Protein AF-A0A8S3IL11-F1 (afdb_monomer)

Secondary structure (DSSP, 8-state):
----------SS------------S-TTSGGG-TTTT--HHHHHHHHHHTT--HHHHHHHTT------GGGGS-SEE-TT--EES----GGGS------PPP-HHHHHHHHHS-HHHHS--SSS-S-SHHHHHHHHHHHHHHTS-HHHHTT-HHHHHHHHHHHHHHHHTTTTTHHHHHHHHTT---GGGHHHHHHHHHT--

Sequence (201 aa):
PIPRSFQLTLFDGVIPVLDHNLDLIDFKNLDTSPFRCRTIDQIYYLWKLAGGDLIAVLKNAGLIKISPSISKVSKFVTDRGDVYGLQRDVNTLFDDTSFQLSLQELENRFNEMPIEMLHPLLEGGGDSEFEKRQEELDKIIERQPLAVRENDFEYQFHRLILFERLLASYPYQKERLYTEARKDIPPIYRAFVWAALLEIS

pLDDT: mean 75.58, std 20.06, range [24.7, 95.25]

Solvent-accessible surface area (backbone atoms only — not comparable to full-atom values): 13086 Å² total; per-residue (Å²): 139,79,81,87,77,82,80,87,58,81,70,89,82,92,80,79,95,77,77,99,65,94,86,86,73,75,81,85,66,41,94,78,43,93,60,66,90,53,55,71,69,56,52,53,52,49,32,42,45,54,68,52,50,68,68,62,52,36,37,75,70,64,74,51,75,91,69,62,72,76,77,72,47,60,73,44,66,48,99,87,68,50,76,38,80,55,75,84,56,72,88,73,52,93,74,91,80,81,69,81,78,85,55,63,58,39,50,52,55,55,72,72,49,64,72,60,67,81,61,65,76,79,86,57,74,76,73,51,70,63,53,49,51,49,53,53,52,47,58,59,47,69,73,44,58,67,76,55,45,78,52,34,50,69,61,43,51,47,46,46,55,52,49,55,50,38,60,72,42,52,76,81,41,45,73,56,45,54,59,47,51,70,76,60,66,47,81,93,45,42,70,61,52,49,27,63,76,69,73,56,132

Organism: NCBI:txid392030

Radius of gyration: 22.4 Å; Cα contacts (8 Å, |Δi|>4): 112; chains: 1; bounding box: 53×48×57 Å

Structure (mmCIF, N/CA/C/O backbone):
data_AF-A0A8S3IL11-F1
#
_entry.id   AF-A0A8S3IL11-F1
#
loop_
_atom_site.group_PDB
_atom_site.id
_atom_site.type_symbol
_atom_site.label_atom_id
_atom_site.label_alt_id
_atom_site.label_comp_id
_atom_site.label_asym_id
_atom_site.label_entity_id
_atom_site.label_seq_id
_atom_site.pdbx_PDB_ins_code
_atom_site.Cartn_x
_atom_site.Cartn_y
_atom_site.Cartn_z
_atom_site.occupancy
_atom_site.B_iso_or_equiv
_atom_site.auth_seq_id
_atom_site.auth_comp_id
_atom_site.auth_asym_id
_atom_site.auth_atom_id
_atom_site.pdbx_PDB_model_num
ATOM 1 N N . PRO A 1 1 ? -26.093 -14.101 8.722 1.00 34.44 1 PRO A N 1
ATOM 2 C CA . PRO A 1 1 ? -24.722 -13.621 9.014 1.00 34.44 1 PRO A CA 1
ATOM 3 C C . PRO A 1 1 ? -24.087 -13.066 7.732 1.00 34.44 1 PRO A C 1
ATOM 5 O O . PRO A 1 1 ? -23.539 -13.815 6.934 1.00 34.44 1 PRO A O 1
ATOM 8 N N . ILE A 1 2 ? -24.277 -11.769 7.498 1.00 26.05 2 ILE A N 1
ATOM 9 C CA . ILE A 1 2 ? -23.718 -11.050 6.347 1.00 26.05 2 ILE A CA 1
ATOM 10 C C . ILE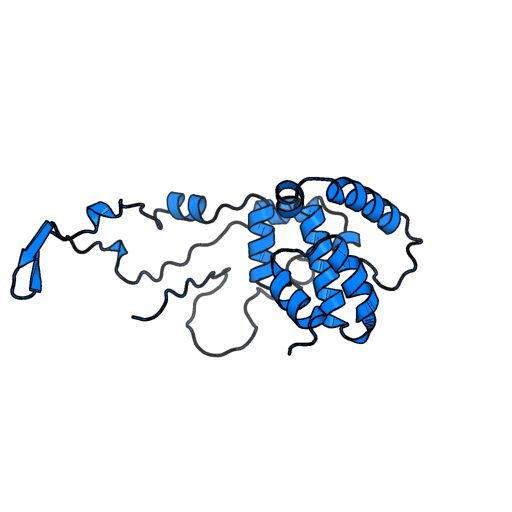 A 1 2 ? -22.338 -10.522 6.777 1.00 26.05 2 ILE A C 1
ATOM 12 O O . ILE A 1 2 ? -22.207 -10.099 7.932 1.00 26.05 2 ILE A O 1
ATOM 16 N N . PRO A 1 3 ? -21.294 -10.585 5.932 1.00 30.06 3 PRO A N 1
ATOM 17 C CA . PRO A 1 3 ? -19.987 -10.053 6.288 1.00 30.06 3 PRO A CA 1
ATOM 18 C C . PRO A 1 3 ? -20.070 -8.535 6.473 1.00 30.06 3 PRO A C 1
ATOM 20 O O . PRO A 1 3 ? -20.785 -7.848 5.750 1.00 30.06 3 PRO A O 1
ATOM 23 N N . ARG A 1 4 ? -19.317 -8.022 7.447 1.00 34.78 4 ARG A N 1
ATOM 24 C CA . ARG A 1 4 ? -19.111 -6.590 7.688 1.00 34.78 4 ARG A CA 1
ATOM 25 C C . ARG A 1 4 ? -18.591 -5.924 6.410 1.00 34.78 4 ARG A C 1
ATOM 27 O O . ARG A 1 4 ? -17.451 -6.174 6.030 1.00 34.78 4 ARG A O 1
ATOM 34 N N . SER A 1 5 ? -19.386 -5.068 5.786 1.00 26.52 5 SER A N 1
ATOM 35 C CA . SER A 1 5 ? -18.901 -4.106 4.798 1.00 26.52 5 SER A CA 1
ATOM 36 C C . SER A 1 5 ? -18.619 -2.793 5.522 1.00 26.52 5 SER A C 1
ATOM 38 O O . SER A 1 5 ? -19.545 -2.087 5.909 1.00 26.52 5 SER A O 1
ATOM 40 N N . PHE A 1 6 ? -17.345 -2.481 5.751 1.00 31.50 6 PHE A N 1
ATOM 41 C CA . PHE A 1 6 ? -16.942 -1.117 6.084 1.00 31.50 6 PHE A CA 1
ATOM 42 C C . PHE A 1 6 ? -16.949 -0.327 4.778 1.00 31.50 6 PHE A C 1
ATOM 44 O O . PHE A 1 6 ? -16.180 -0.650 3.876 1.00 31.50 6 PHE A O 1
ATOM 51 N N . GLN A 1 7 ? -17.820 0.671 4.654 1.00 33.78 7 GLN A N 1
ATOM 52 C CA . GLN A 1 7 ? -17.702 1.644 3.576 1.00 33.78 7 GLN A CA 1
ATOM 53 C C . GLN A 1 7 ? -16.768 2.753 4.061 1.00 33.78 7 GLN A C 1
ATOM 55 O O . GLN A 1 7 ? -17.110 3.528 4.949 1.00 33.78 7 GLN A O 1
ATOM 60 N N . LEU A 1 8 ? -15.547 2.784 3.520 1.00 32.72 8 LEU A N 1
ATOM 61 C CA . LEU A 1 8 ? -14.691 3.965 3.602 1.00 32.72 8 LEU A CA 1
ATOM 62 C C . LEU A 1 8 ? -15.317 5.021 2.692 1.00 32.72 8 LEU A C 1
ATOM 64 O O . LEU A 1 8 ? -15.143 4.988 1.479 1.00 32.72 8 LEU A O 1
ATOM 68 N N . THR A 1 9 ? -16.093 5.924 3.276 1.00 35.66 9 THR A N 1
ATOM 69 C CA . THR A 1 9 ? -16.647 7.072 2.562 1.00 35.66 9 THR A CA 1
ATOM 70 C C . THR A 1 9 ? -15.687 8.248 2.710 1.00 35.66 9 THR A C 1
ATOM 72 O O . THR A 1 9 ? -15.661 8.912 3.746 1.00 35.66 9 THR A O 1
ATOM 75 N N . LEU A 1 10 ? -14.884 8.497 1.675 1.00 37.56 10 LEU A N 1
ATOM 76 C CA . LEU A 1 10 ? -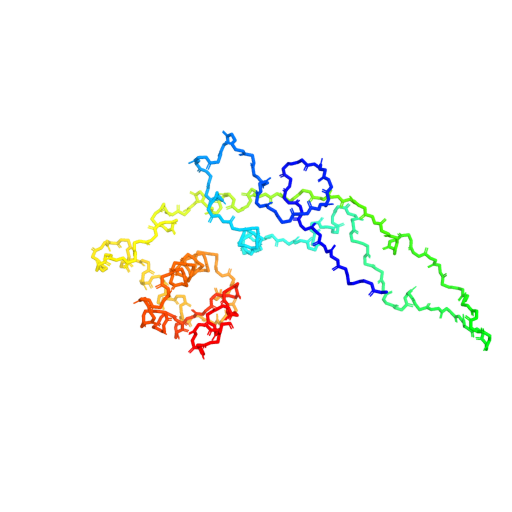14.276 9.808 1.449 1.00 37.56 10 LEU A CA 1
ATOM 77 C C . LEU A 1 10 ? -15.414 10.751 1.044 1.00 37.56 10 LEU A C 1
ATOM 79 O O . LEU A 1 10 ? -15.940 10.653 -0.058 1.00 37.56 10 LEU A O 1
ATOM 83 N N . PHE A 1 11 ? -15.865 11.574 1.986 1.00 38.34 11 PHE A N 1
ATOM 84 C CA . PHE A 1 11 ? -16.858 12.621 1.735 1.00 38.34 11 PHE A CA 1
ATOM 85 C C . PHE A 1 11 ? -16.232 13.798 0.985 1.00 38.34 11 PHE A C 1
ATOM 87 O O . PHE A 1 11 ? -15.028 14.015 1.113 1.00 38.34 11 PHE A O 1
ATOM 94 N N . ASP A 1 12 ? -16.984 14.557 0.179 1.00 27.89 12 ASP A N 1
ATOM 95 C CA . ASP A 1 12 ? -18.356 15.055 0.429 1.00 27.89 12 ASP A CA 1
ATOM 96 C C . ASP A 1 12 ? -19.573 14.317 -0.201 1.00 27.89 12 ASP A C 1
ATOM 98 O O . ASP A 1 12 ? -19.570 13.955 -1.372 1.00 27.89 12 ASP A O 1
ATOM 102 N N . GLY A 1 13 ? -20.677 14.241 0.568 1.00 26.62 13 GLY A N 1
ATOM 103 C CA . GLY A 1 13 ? -22.081 13.994 0.161 1.00 26.62 13 GLY A CA 1
ATOM 104 C C . GLY A 1 13 ? -22.714 12.609 0.453 1.00 26.62 13 GLY A C 1
ATOM 105 O O . GLY A 1 13 ? -22.398 11.635 -0.214 1.00 26.62 13 GLY A O 1
ATOM 106 N N . VAL A 1 14 ? -23.683 12.516 1.391 1.00 30.16 14 VAL A N 1
ATOM 107 C CA . VAL A 1 14 ? -24.496 11.299 1.680 1.00 30.16 14 VAL A CA 1
ATOM 108 C C . VAL A 1 14 ? -25.640 11.291 0.683 1.00 30.16 14 VAL A C 1
ATOM 110 O O . VAL A 1 14 ? -26.360 12.279 0.723 1.00 30.16 14 VAL A O 1
ATOM 113 N N . ILE A 1 15 ? -25.854 10.225 -0.111 1.00 24.70 15 ILE A N 1
ATOM 114 C CA . ILE A 1 15 ? -27.128 9.460 -0.255 1.00 24.70 15 ILE A CA 1
ATOM 115 C C . ILE A 1 15 ? -26.822 8.053 -0.869 1.00 24.70 15 ILE A C 1
ATOM 117 O O . ILE A 1 15 ? -25.669 7.790 -1.202 1.00 24.70 15 ILE A O 1
ATOM 121 N N . PRO A 1 16 ? -27.766 7.085 -0.891 1.00 26.59 16 PRO A N 1
ATOM 122 C CA . PRO A 1 16 ? -27.577 5.724 -0.415 1.00 26.59 16 PRO A CA 1
ATOM 123 C C . PRO A 1 16 ? -27.103 4.747 -1.503 1.00 26.59 16 PRO A C 1
ATOM 125 O O . PRO A 1 16 ? -27.203 4.978 -2.703 1.00 26.59 16 PRO A O 1
ATOM 128 N N . VAL A 1 17 ? -26.638 3.593 -1.037 1.00 35.84 17 VAL A N 1
ATOM 129 C CA . VAL A 1 17 ? -26.250 2.433 -1.839 1.00 35.84 17 VAL A CA 1
ATOM 130 C C . VAL A 1 17 ? -27.334 2.065 -2.856 1.00 35.84 17 VAL A C 1
ATOM 132 O O . VAL A 1 17 ? -28.439 1.701 -2.459 1.00 35.84 17 VAL A O 1
ATOM 135 N N . LEU A 1 18 ? -26.985 2.100 -4.142 1.00 28.67 18 LEU A N 1
ATOM 136 C CA . LEU A 1 18 ? -27.129 1.003 -5.104 1.00 28.67 18 LEU A CA 1
ATOM 137 C C . LEU A 1 18 ? -26.572 1.451 -6.461 1.00 28.67 18 LEU A C 1
ATOM 139 O O . LEU A 1 18 ? -26.709 2.601 -6.857 1.00 28.67 18 LEU A O 1
ATOM 143 N N . ASP A 1 19 ? -25.978 0.484 -7.144 1.00 28.22 19 ASP A N 1
ATOM 144 C CA . ASP A 1 19 ? -25.417 0.531 -8.489 1.00 28.22 19 ASP A CA 1
ATOM 145 C C . ASP A 1 19 ? -24.009 1.108 -8.659 1.00 28.22 19 ASP A C 1
ATOM 147 O O . ASP A 1 19 ? -23.716 2.291 -8.534 1.00 28.22 19 ASP A O 1
ATOM 151 N N . HIS A 1 20 ? -23.134 0.163 -9.006 1.00 38.75 20 HIS A N 1
ATOM 152 C CA . HIS A 1 20 ? -21.985 0.310 -9.879 1.00 38.75 20 HIS A CA 1
ATOM 153 C C . HIS A 1 20 ? -22.092 1.528 -10.799 1.00 38.75 20 HIS A C 1
ATOM 155 O O . HIS A 1 20 ? -22.687 1.425 -11.863 1.00 38.75 20 HIS A O 1
ATOM 161 N N . ASN A 1 21 ? -21.494 2.650 -10.412 1.00 29.78 21 ASN A N 1
ATOM 162 C CA . ASN A 1 21 ? -20.909 3.625 -11.319 1.00 29.78 21 ASN A CA 1
ATOM 163 C C . ASN A 1 21 ? -20.019 4.576 -10.518 1.00 29.78 21 ASN A C 1
ATOM 165 O O . ASN A 1 21 ? -20.373 5.050 -9.441 1.00 29.78 21 ASN A O 1
ATOM 169 N N . LEU A 1 22 ? -18.829 4.792 -11.070 1.00 40.88 22 LEU A N 1
ATOM 170 C CA . LEU A 1 22 ? -17.972 5.934 -10.796 1.00 40.88 22 LEU A CA 1
ATOM 171 C C . LEU A 1 22 ? -18.825 7.204 -10.814 1.00 40.88 22 LEU A C 1
ATOM 173 O O . LEU A 1 22 ? -19.504 7.399 -11.810 1.00 40.88 22 LEU A O 1
ATOM 177 N N . ASP A 1 23 ? -18.804 7.996 -9.740 1.00 35.22 23 ASP A N 1
ATOM 178 C CA . ASP A 1 23 ? -19.002 9.458 -9.734 1.00 35.22 23 ASP A CA 1
ATOM 179 C C . ASP A 1 23 ? -19.076 9.956 -8.278 1.00 35.22 23 ASP A C 1
ATOM 181 O O . ASP A 1 23 ? -20.137 10.299 -7.765 1.00 35.22 23 ASP A O 1
ATOM 185 N N . LEU A 1 24 ? -17.940 9.970 -7.572 1.00 36.31 24 LEU A N 1
ATOM 186 C CA . LEU A 1 24 ? -17.826 10.554 -6.225 1.00 36.31 24 LEU A CA 1
ATOM 187 C C . LEU A 1 24 ? -16.464 11.235 -6.042 1.00 36.31 24 LEU A C 1
ATOM 189 O O . LEU A 1 24 ? -15.596 10.731 -5.335 1.00 36.31 24 LEU A O 1
ATOM 193 N N . ILE A 1 25 ? -16.271 12.375 -6.715 1.00 39.59 25 ILE A N 1
ATOM 194 C CA . ILE A 1 25 ? -15.232 13.364 -6.395 1.00 39.59 25 ILE A CA 1
ATOM 195 C C . ILE A 1 25 ? -15.776 14.763 -6.753 1.00 39.59 25 ILE A C 1
ATOM 197 O O . ILE A 1 25 ? -16.417 14.918 -7.791 1.00 39.59 25 ILE A O 1
ATOM 201 N N . ASP A 1 26 ? -15.549 15.785 -5.920 1.00 38.81 26 ASP A N 1
ATOM 202 C CA . ASP A 1 26 ? -15.932 17.176 -6.216 1.00 38.81 26 ASP A CA 1
ATOM 203 C C . ASP A 1 26 ? -15.246 17.673 -7.505 1.00 38.81 26 ASP A C 1
ATOM 205 O O . ASP A 1 26 ? -14.056 17.994 -7.536 1.00 38.81 26 ASP A O 1
ATOM 209 N N . PHE A 1 27 ? -16.009 17.739 -8.597 1.00 39.75 27 PHE A N 1
ATOM 210 C CA . PHE A 1 27 ? -15.530 18.129 -9.925 1.00 39.75 27 PHE A CA 1
ATOM 211 C C . PHE A 1 27 ? -15.043 19.586 -10.026 1.00 39.75 27 PHE A C 1
ATOM 213 O O . PHE A 1 27 ? -14.585 19.980 -11.097 1.00 39.75 27 PHE A O 1
ATOM 220 N N . LYS A 1 28 ? -15.126 20.412 -8.972 1.00 38.03 28 LYS A N 1
ATOM 221 C CA . LYS A 1 28 ? -14.785 21.843 -9.075 1.00 38.03 28 LYS A CA 1
ATOM 222 C C . LYS A 1 28 ? -13.325 22.208 -8.798 1.00 38.03 28 LYS A C 1
ATOM 224 O O . LYS A 1 28 ? -12.922 23.287 -9.214 1.00 38.03 28 LYS A O 1
ATOM 229 N N . ASN A 1 29 ? -12.528 21.343 -8.163 1.00 38.97 29 ASN A N 1
ATOM 230 C CA . ASN A 1 29 ? -11.101 21.608 -7.878 1.00 38.97 29 ASN A CA 1
ATOM 231 C C . ASN A 1 29 ? -10.162 20.448 -8.251 1.00 38.97 29 ASN A C 1
ATOM 233 O O . ASN A 1 29 ? -9.003 20.401 -7.838 1.00 38.97 29 ASN A O 1
ATOM 237 N N . LEU A 1 30 ? -10.650 19.500 -9.049 1.00 42.41 30 LEU A N 1
ATOM 238 C CA . LEU A 1 30 ? -9.907 18.293 -9.398 1.00 42.41 30 LEU A CA 1
ATOM 239 C C . LEU A 1 30 ? -8.842 18.502 -10.475 1.00 42.41 30 LEU A C 1
ATOM 241 O O . LEU A 1 30 ? -7.929 17.692 -10.596 1.00 42.41 30 LEU A O 1
ATOM 245 N N . ASP A 1 31 ? -8.929 19.582 -11.249 1.00 46.16 31 ASP A N 1
ATOM 246 C CA . ASP A 1 31 ? -8.024 19.816 -12.377 1.00 46.16 31 ASP A CA 1
ATOM 247 C C . ASP A 1 31 ? -6.545 19.936 -11.967 1.00 46.16 31 ASP A C 1
ATOM 249 O O . ASP A 1 31 ? -5.672 19.709 -12.803 1.00 46.16 31 ASP A O 1
ATOM 253 N N . THR A 1 32 ? -6.267 20.171 -10.679 1.00 48.56 32 THR A N 1
ATOM 254 C CA . THR A 1 32 ? -4.910 20.356 -10.141 1.00 48.56 32 THR A CA 1
ATOM 255 C C . THR A 1 32 ? -4.560 19.425 -8.972 1.00 48.56 32 THR A C 1
ATOM 257 O O . THR A 1 32 ? -3.436 19.489 -8.477 1.00 48.56 32 THR A O 1
ATOM 260 N N . SER A 1 33 ? -5.479 18.575 -8.490 1.00 60.31 33 SER A N 1
ATOM 261 C CA . SER A 1 33 ? -5.209 17.743 -7.308 1.00 60.31 33 SER A CA 1
ATOM 262 C C . SER A 1 33 ? -4.464 16.449 -7.685 1.00 60.31 33 SER A C 1
ATOM 264 O O . SER A 1 33 ? -4.873 15.746 -8.616 1.00 60.31 33 SER A O 1
ATOM 266 N N . PRO A 1 34 ? -3.397 16.063 -6.955 1.00 61.00 34 PRO A N 1
ATOM 267 C CA . PRO A 1 34 ? -2.616 14.851 -7.248 1.00 61.00 34 PRO A CA 1
ATOM 268 C C . PRO A 1 34 ? -3.422 13.550 -7.054 1.00 61.00 34 PRO A C 1
ATOM 270 O O . PRO A 1 34 ? -2.967 12.462 -7.409 1.00 61.00 34 PRO A O 1
ATOM 273 N N . PHE A 1 35 ? -4.638 13.663 -6.513 1.00 67.56 35 PHE A N 1
ATOM 274 C CA . PHE A 1 35 ? -5.552 12.568 -6.202 1.00 67.56 35 PHE A CA 1
ATOM 275 C C . PHE A 1 35 ? -6.499 12.203 -7.349 1.00 67.56 35 PHE A C 1
ATOM 277 O O . PHE A 1 35 ? -7.077 11.121 -7.324 1.00 67.56 35 PHE A O 1
ATOM 284 N N . ARG A 1 36 ? -6.670 13.070 -8.359 1.00 64.62 36 ARG A N 1
ATOM 285 C CA . ARG A 1 36 ? -7.695 12.891 -9.404 1.00 64.62 36 ARG A CA 1
ATOM 286 C C . ARG A 1 36 ? -7.594 11.575 -10.164 1.00 64.62 36 ARG A C 1
ATOM 288 O O . ARG A 1 36 ? -8.606 10.988 -10.528 1.00 64.62 36 ARG A O 1
ATOM 295 N N . CYS A 1 37 ? -6.374 11.132 -10.428 1.00 66.75 37 CYS A N 1
ATOM 296 C CA . CYS A 1 37 ? -6.110 9.938 -11.220 1.00 66.75 37 CYS A CA 1
ATOM 297 C C . CYS A 1 37 ? -5.904 8.699 -10.337 1.00 66.75 37 CYS A C 1
ATOM 299 O O . CYS A 1 37 ? -5.184 7.792 -10.743 1.00 66.75 37 CYS A O 1
ATOM 301 N N . ARG A 1 38 ? -6.447 8.684 -9.110 1.00 76.50 38 ARG A N 1
ATOM 302 C CA . ARG A 1 38 ? -6.238 7.604 -8.140 1.00 76.50 38 ARG A CA 1
ATOM 303 C C . ARG A 1 38 ? -7.547 6.998 -7.655 1.00 76.50 38 ARG A C 1
ATOM 305 O O . ARG A 1 38 ? -8.522 7.696 -7.400 1.00 76.50 38 ARG A O 1
ATOM 312 N N . THR A 1 39 ? -7.538 5.682 -7.480 1.00 83.62 39 THR A N 1
ATOM 313 C CA . THR A 1 39 ? -8.631 4.947 -6.838 1.00 83.62 39 THR A CA 1
ATOM 314 C C . THR A 1 39 ? -8.614 5.158 -5.326 1.00 83.62 39 THR A C 1
ATOM 316 O O . THR A 1 39 ? -7.579 5.465 -4.728 1.00 83.62 39 THR A O 1
ATOM 319 N N . ILE A 1 40 ? -9.761 4.941 -4.682 1.00 83.44 40 ILE A N 1
ATOM 320 C CA . ILE A 1 40 ? -9.889 5.067 -3.227 1.00 83.44 40 ILE A CA 1
ATOM 321 C C . ILE A 1 40 ? -8.927 4.146 -2.464 1.00 83.44 40 ILE A C 1
ATOM 323 O O . ILE A 1 40 ? -8.356 4.553 -1.454 1.00 83.44 40 ILE A O 1
ATOM 327 N N . ASP A 1 41 ? -8.677 2.944 -2.985 1.00 85.81 41 ASP A N 1
ATOM 328 C CA . ASP A 1 41 ? -7.754 1.982 -2.383 1.00 85.81 41 ASP A CA 1
ATOM 329 C C . ASP A 1 41 ? -6.309 2.487 -2.423 1.00 85.81 41 ASP A C 1
ATOM 331 O O . ASP A 1 41 ? -5.576 2.361 -1.440 1.00 85.81 41 ASP A O 1
ATOM 335 N N . GLN A 1 42 ? -5.904 3.112 -3.534 1.00 88.31 42 GLN A N 1
ATOM 336 C CA . GLN A 1 42 ? -4.587 3.735 -3.663 1.00 88.31 42 GLN A CA 1
ATOM 337 C C . GLN A 1 42 ? -4.450 4.931 -2.720 1.00 88.31 42 GLN A C 1
ATOM 339 O O . GLN A 1 42 ? -3.432 5.052 -2.042 1.00 88.31 42 GLN A O 1
ATOM 344 N N . ILE A 1 43 ? -5.469 5.793 -2.640 1.00 88.06 43 ILE A N 1
ATOM 345 C CA . ILE A 1 43 ? -5.464 6.954 -1.738 1.00 88.06 43 ILE A CA 1
ATOM 346 C C . ILE A 1 43 ? -5.352 6.486 -0.287 1.00 88.06 43 ILE A C 1
ATOM 348 O O . ILE A 1 43 ? -4.513 6.986 0.456 1.00 88.06 43 ILE A O 1
ATOM 352 N N . TYR A 1 44 ? -6.135 5.483 0.112 1.00 88.62 44 TYR A N 1
ATOM 353 C CA . TYR A 1 44 ? -6.085 4.931 1.462 1.00 88.62 44 TYR A CA 1
ATOM 354 C C . TYR A 1 44 ? -4.744 4.251 1.772 1.00 88.62 44 TYR A C 1
ATOM 356 O O . TYR A 1 44 ? -4.214 4.396 2.875 1.00 88.62 44 TYR A O 1
ATOM 364 N N . TYR A 1 45 ? -4.167 3.531 0.807 1.00 90.75 45 TYR A N 1
ATOM 365 C CA . TYR A 1 45 ? -2.839 2.937 0.942 1.00 90.75 45 TYR A CA 1
ATOM 366 C C . TYR A 1 45 ? -1.761 4.007 1.166 1.00 90.75 45 TYR A C 1
ATOM 368 O O . TYR A 1 45 ? -0.997 3.914 2.127 1.00 90.75 45 TYR A O 1
ATOM 376 N N . LEU A 1 46 ? -1.750 5.057 0.343 1.00 90.19 46 LEU A N 1
ATOM 377 C CA . LEU A 1 46 ? -0.811 6.171 0.470 1.00 90.19 46 LEU A CA 1
ATOM 378 C C . LEU A 1 46 ? -1.036 6.977 1.754 1.00 90.19 46 LEU A C 1
ATOM 380 O O . LEU A 1 46 ? -0.074 7.388 2.396 1.00 90.19 46 LEU A O 1
ATOM 384 N N . TRP A 1 47 ? -2.287 7.151 2.179 1.00 90.75 47 TRP A N 1
ATOM 385 C CA . TRP A 1 47 ? -2.622 7.810 3.439 1.00 90.75 47 TRP A CA 1
ATOM 386 C C . TRP A 1 47 ? -2.025 7.077 4.647 1.00 90.75 47 TRP A C 1
ATOM 388 O O . TRP A 1 47 ? -1.456 7.717 5.529 1.00 90.75 47 TRP A O 1
ATOM 398 N N . LYS A 1 48 ? -2.069 5.736 4.670 1.00 91.44 48 LYS A N 1
ATOM 399 C CA . LYS A 1 48 ? -1.383 4.963 5.721 1.00 91.44 48 LYS A CA 1
ATOM 400 C C . LYS A 1 48 ? 0.125 5.188 5.711 1.00 91.44 48 LYS A C 1
ATOM 402 O O . LYS A 1 48 ? 0.717 5.344 6.774 1.00 91.44 48 LYS A O 1
ATOM 407 N N . LEU A 1 49 ? 0.737 5.214 4.525 1.00 92.50 49 LEU A N 1
ATOM 408 C CA . LEU A 1 49 ? 2.176 5.454 4.374 1.00 92.50 49 LEU A CA 1
ATOM 409 C C . LEU A 1 49 ? 2.581 6.864 4.815 1.00 92.50 49 LEU A C 1
ATOM 411 O O . LEU A 1 49 ? 3.643 7.041 5.403 1.00 92.50 49 LEU A O 1
ATOM 415 N N . ALA A 1 50 ? 1.711 7.855 4.614 1.00 90.31 50 ALA A N 1
ATOM 416 C CA . ALA A 1 50 ? 1.907 9.217 5.106 1.00 90.31 50 ALA A CA 1
ATOM 417 C C . ALA A 1 50 ? 1.795 9.340 6.644 1.00 90.31 50 ALA A C 1
ATOM 419 O O . ALA A 1 50 ? 1.993 10.428 7.183 1.00 90.31 50 ALA A O 1
ATOM 420 N N . GLY A 1 51 ? 1.513 8.241 7.357 1.00 88.31 51 GLY A N 1
ATOM 421 C CA . GLY A 1 51 ? 1.378 8.196 8.816 1.00 88.31 51 GLY A CA 1
ATOM 422 C C . GLY A 1 51 ? -0.066 8.098 9.312 1.00 88.31 51 GLY A C 1
ATOM 423 O O . GLY A 1 51 ? -0.309 8.192 10.515 1.00 88.31 51 GLY A O 1
ATOM 424 N N . GLY A 1 52 ? -1.032 7.902 8.413 1.00 86.75 52 GLY A N 1
ATOM 425 C CA . GLY A 1 52 ? -2.435 7.739 8.765 1.00 86.75 52 GLY A CA 1
ATOM 426 C C . GLY A 1 52 ? -2.711 6.445 9.536 1.00 86.75 52 GLY A C 1
ATOM 427 O O . GLY A 1 52 ? -2.531 5.341 9.020 1.00 86.75 52 GLY A O 1
ATOM 428 N N . ASP A 1 53 ? -3.227 6.567 10.761 1.00 88.38 53 ASP A N 1
ATOM 429 C CA . ASP A 1 53 ? -3.699 5.434 11.563 1.00 88.38 53 ASP A CA 1
ATOM 430 C C . ASP A 1 53 ? -5.223 5.481 11.726 1.00 88.38 53 ASP A C 1
ATOM 432 O O . ASP A 1 53 ? -5.771 6.182 12.581 1.00 88.38 53 ASP A O 1
ATOM 436 N N . LEU A 1 54 ? -5.924 4.682 10.915 1.00 86.56 54 LEU A N 1
ATOM 437 C CA . LEU A 1 54 ? -7.385 4.588 10.953 1.00 86.56 54 LEU A CA 1
ATOM 438 C C . LEU A 1 54 ? -7.889 4.148 12.334 1.00 86.56 54 LEU A C 1
ATOM 440 O O . LEU A 1 54 ? -8.912 4.633 12.809 1.00 86.56 54 LEU A O 1
ATOM 444 N N . ILE A 1 55 ? -7.180 3.230 12.991 1.00 86.06 55 ILE A N 1
ATOM 445 C CA . ILE A 1 55 ? -7.605 2.689 14.280 1.00 86.06 55 ILE A CA 1
ATOM 446 C C . ILE A 1 55 ? -7.470 3.767 15.356 1.00 86.06 55 ILE A C 1
ATOM 448 O O . ILE A 1 55 ? -8.377 3.913 16.176 1.00 86.06 55 ILE A O 1
ATOM 452 N N . ALA A 1 56 ? -6.369 4.521 15.365 1.00 86.12 56 ALA A N 1
ATOM 453 C CA . ALA A 1 56 ? -6.191 5.633 16.296 1.00 86.12 56 ALA A CA 1
ATOM 454 C C . ALA A 1 56 ? -7.242 6.726 16.073 1.00 86.12 56 ALA A C 1
ATOM 456 O O . ALA A 1 56 ? -7.882 7.165 17.028 1.00 86.12 56 ALA A O 1
ATOM 457 N N . VAL A 1 57 ? -7.482 7.103 14.817 1.00 85.50 57 VAL A N 1
ATOM 458 C CA . VAL A 1 57 ? -8.474 8.121 14.451 1.00 85.50 57 VAL A CA 1
ATOM 459 C C . VAL A 1 57 ? -9.881 7.714 14.901 1.00 85.50 57 VAL A C 1
ATOM 461 O O . VAL A 1 57 ? -10.557 8.480 15.587 1.00 85.50 57 VAL A O 1
ATOM 464 N N . LEU A 1 58 ? -10.303 6.480 14.621 1.00 83.56 58 LEU A N 1
ATOM 465 C CA . LEU A 1 58 ? -11.627 5.990 15.017 1.00 83.56 58 LEU A CA 1
ATOM 466 C C . LEU A 1 58 ? -11.773 5.792 16.535 1.00 83.56 58 LEU A C 1
ATOM 468 O O . LEU A 1 58 ? -12.873 5.932 17.072 1.00 83.56 58 LEU A O 1
ATOM 472 N N . LYS A 1 59 ? -10.688 5.481 17.253 1.00 85.12 59 LYS A N 1
ATOM 473 C CA . LYS A 1 59 ? -10.689 5.466 18.726 1.00 85.12 59 LYS A CA 1
ATOM 474 C C . LYS A 1 59 ? -10.860 6.867 19.298 1.00 85.12 59 LYS A C 1
ATOM 476 O O . LYS A 1 59 ? -11.666 7.045 20.206 1.00 85.12 59 LYS A O 1
ATOM 481 N N . ASN A 1 60 ? -10.134 7.846 18.759 1.00 85.25 60 ASN A N 1
ATOM 482 C CA . ASN A 1 60 ? -10.213 9.243 19.190 1.00 85.25 60 ASN A CA 1
ATOM 483 C C . ASN A 1 60 ? -11.600 9.836 18.919 1.00 85.25 60 ASN A C 1
ATOM 485 O O . ASN A 1 60 ? -12.115 10.592 19.735 1.00 85.25 60 ASN A O 1
ATOM 489 N N . ALA A 1 61 ? -12.235 9.424 17.822 1.00 81.31 61 ALA A N 1
ATOM 490 C CA . ALA A 1 61 ? -13.618 9.762 17.504 1.00 81.31 61 ALA A CA 1
ATOM 491 C C . ALA A 1 61 ? -14.657 9.049 18.397 1.00 81.31 61 ALA A C 1
ATOM 493 O O . ALA A 1 61 ? -15.850 9.311 18.285 1.00 81.31 61 ALA A O 1
ATOM 494 N N . GLY A 1 62 ? -14.235 8.123 19.267 1.00 79.62 62 GLY A N 1
ATOM 495 C CA . GLY A 1 62 ? -15.127 7.343 20.129 1.00 79.62 62 GLY A CA 1
ATOM 496 C C . GLY A 1 62 ? -15.935 6.260 19.402 1.00 79.62 62 GLY A C 1
ATOM 497 O O . GLY A 1 62 ? -16.791 5.631 20.029 1.00 79.62 62 GLY A O 1
ATOM 498 N N . LEU A 1 63 ? -15.648 6.020 18.117 1.00 77.50 63 LEU A N 1
ATOM 499 C CA . LEU A 1 63 ? -16.349 5.063 17.254 1.00 77.50 63 LEU A CA 1
ATOM 500 C C . LEU A 1 63 ? -15.883 3.623 17.498 1.00 77.50 63 LEU A C 1
ATOM 502 O O . LEU A 1 63 ? -16.673 2.685 17.440 1.00 77.50 63 LEU A O 1
ATOM 506 N N . ILE A 1 64 ? -14.603 3.431 17.837 1.00 79.06 64 ILE A N 1
ATOM 507 C CA . ILE A 1 64 ? -14.089 2.130 18.283 1.00 79.06 64 ILE A CA 1
ATOM 508 C C . ILE A 1 64 ? -13.965 2.122 19.803 1.00 79.06 64 ILE A C 1
ATOM 510 O O . ILE A 1 64 ? -13.041 2.700 20.376 1.00 79.06 64 ILE A O 1
ATOM 514 N N . LYS A 1 65 ? -14.841 1.359 20.459 1.00 75.19 65 LYS A N 1
ATOM 515 C CA . LYS A 1 65 ? -14.693 0.990 21.871 1.00 75.19 65 LYS A CA 1
ATOM 516 C C . LYS A 1 65 ? -14.081 -0.401 21.963 1.00 75.19 65 LYS A C 1
ATOM 518 O O . LYS A 1 65 ? -14.713 -1.400 21.619 1.00 75.19 65 LYS A O 1
ATOM 523 N N . ILE A 1 66 ? -12.834 -0.482 22.425 1.00 73.12 66 ILE A N 1
ATOM 524 C CA . ILE A 1 66 ? -12.198 -1.778 22.674 1.00 73.12 66 ILE A CA 1
ATOM 525 C C . ILE A 1 66 ? -12.797 -2.362 23.954 1.00 73.12 66 ILE A C 1
ATOM 527 O O . ILE A 1 66 ? -12.462 -1.937 25.056 1.00 73.12 66 ILE A O 1
ATOM 531 N N . SER A 1 67 ? -13.664 -3.360 23.806 1.00 73.88 67 SER A N 1
ATOM 532 C CA . SER A 1 67 ? -14.101 -4.220 24.903 1.00 73.88 67 SER A CA 1
ATOM 533 C C . SER A 1 67 ? -13.377 -5.575 24.828 1.00 73.88 67 SER A C 1
ATOM 535 O O . SER A 1 67 ? -13.309 -6.165 23.743 1.00 73.88 67 SER A O 1
ATOM 537 N N . PRO A 1 68 ? -12.819 -6.090 25.943 1.00 76.69 68 PRO A N 1
ATOM 538 C CA . PRO A 1 68 ? -12.166 -7.397 25.969 1.00 76.69 68 PRO A CA 1
ATOM 539 C C . PRO A 1 68 ? -13.103 -8.510 25.490 1.00 76.69 68 PRO A C 1
ATOM 541 O O . PRO A 1 68 ? -14.288 -8.511 25.824 1.00 76.69 68 PRO A O 1
ATOM 544 N N . SER A 1 69 ? -12.577 -9.502 24.765 1.00 73.62 69 SER A N 1
ATOM 545 C CA . SER A 1 69 ? -13.387 -10.624 24.260 1.00 73.62 69 SER A CA 1
ATOM 546 C C . SER A 1 69 ? -14.076 -11.400 25.383 1.00 73.62 69 SER A C 1
ATOM 548 O O . SER A 1 69 ? -15.217 -11.818 25.221 1.00 73.62 69 SER A O 1
ATOM 550 N N . ILE A 1 70 ? -13.424 -11.530 26.546 1.00 81.12 70 ILE A N 1
ATOM 551 C CA . ILE A 1 70 ? -13.998 -12.189 27.727 1.00 81.12 70 ILE A CA 1
ATOM 552 C C . ILE A 1 70 ? -15.251 -11.474 28.251 1.00 81.12 70 ILE A C 1
ATOM 554 O O . ILE A 1 70 ? -16.163 -12.117 28.759 1.00 81.12 70 ILE A O 1
ATOM 558 N N . SER A 1 71 ? -15.349 -10.158 28.050 1.00 71.50 71 SER A N 1
ATOM 559 C CA . SER A 1 71 ? -16.517 -9.359 28.430 1.00 71.50 71 SER A CA 1
ATOM 560 C C . SER A 1 71 ? -17.719 -9.581 27.504 1.00 71.50 71 SER A C 1
ATOM 562 O O . SER A 1 71 ? -18.826 -9.173 27.843 1.00 71.50 71 SER A O 1
ATOM 564 N N . LYS A 1 72 ? -17.511 -10.223 26.345 1.00 73.88 72 LYS A N 1
ATOM 565 C CA . LYS A 1 72 ? -18.552 -10.578 25.364 1.00 73.88 72 LYS A CA 1
ATOM 566 C C . LYS A 1 72 ? -19.048 -12.017 25.518 1.00 73.88 72 LYS A C 1
ATOM 568 O O . LYS A 1 72 ? -19.898 -12.453 24.747 1.00 73.88 72 LYS A O 1
ATOM 573 N N . VAL A 1 73 ? -18.512 -12.763 26.484 1.00 78.75 73 VAL A N 1
ATOM 574 C CA . VAL A 1 73 ? -18.948 -14.130 26.780 1.00 78.75 73 VAL A CA 1
ATOM 575 C C . VAL A 1 73 ? -20.150 -14.080 27.723 1.00 78.75 73 VAL A C 1
ATOM 577 O O . VAL A 1 73 ? -20.200 -13.280 28.658 1.00 78.75 73 VAL A O 1
ATOM 580 N N . SER A 1 74 ? -21.138 -14.941 27.482 1.00 75.56 74 SER A N 1
ATOM 581 C CA . SER A 1 74 ? -22.275 -15.121 28.384 1.00 75.56 74 SER A CA 1
ATOM 582 C C . SER A 1 74 ? -21.825 -15.644 29.743 1.00 75.56 74 SER A C 1
ATOM 584 O O . SER A 1 74 ? -21.040 -16.588 29.809 1.00 75.56 74 SER A O 1
ATOM 586 N N . LYS A 1 75 ? -22.368 -15.093 30.831 1.00 80.25 75 LYS A N 1
ATOM 587 C CA . LYS A 1 75 ? -22.005 -15.534 32.187 1.00 80.25 75 LYS A CA 1
ATOM 588 C C . LYS A 1 75 ? -22.588 -16.904 32.528 1.00 80.25 75 LYS A C 1
ATOM 590 O O . LYS A 1 75 ? -21.952 -17.657 33.254 1.00 80.25 75 LYS A O 1
ATOM 595 N N . PHE A 1 76 ? -23.771 -17.225 32.007 1.00 85.31 76 PHE A N 1
ATOM 596 C CA . PHE A 1 76 ? -24.332 -18.571 32.057 1.00 85.31 76 PHE A CA 1
ATOM 597 C C . PHE A 1 76 ? -25.329 -18.795 30.918 1.00 85.31 76 PHE A C 1
ATOM 599 O O . PHE A 1 76 ? -25.970 -17.852 30.444 1.00 85.31 76 PHE A O 1
ATOM 606 N N . VAL A 1 77 ? -25.432 -20.051 30.486 1.00 87.75 77 VAL A N 1
ATOM 607 C CA . VAL A 1 77 ? -26.358 -20.525 29.451 1.00 87.75 77 VAL A CA 1
ATOM 608 C C . VAL A 1 77 ? -27.113 -21.718 30.024 1.00 87.75 77 VAL A C 1
ATOM 610 O O . VAL A 1 77 ? -26.488 -22.590 30.631 1.00 87.75 77 VAL A O 1
ATOM 613 N N . THR A 1 78 ? -28.437 -21.742 29.894 1.00 88.81 78 THR A N 1
ATOM 614 C CA . THR A 1 78 ? -29.253 -22.874 30.357 1.00 88.81 78 THR A CA 1
ATOM 615 C C . THR A 1 78 ? -29.188 -24.038 29.367 1.00 88.81 78 THR A C 1
ATOM 617 O O . THR A 1 78 ? -28.852 -23.872 28.196 1.00 88.81 78 THR A O 1
ATOM 620 N N . ASP A 1 79 ? -29.553 -25.231 29.829 1.00 86.88 79 ASP A N 1
ATOM 621 C CA . ASP A 1 79 ? -29.749 -26.431 29.003 1.00 86.88 79 ASP A CA 1
ATOM 622 C C . ASP A 1 79 ? -30.777 -26.231 27.872 1.00 86.88 79 ASP A C 1
ATOM 624 O O . ASP A 1 79 ? -30.705 -26.885 26.834 1.00 86.88 79 ASP A O 1
ATOM 628 N N . ARG A 1 80 ? -31.703 -25.284 28.052 1.00 86.12 80 ARG A N 1
ATOM 629 C CA . ARG A 1 80 ? -32.699 -24.851 27.061 1.00 86.12 80 ARG A CA 1
ATOM 630 C C . ARG A 1 80 ? -32.172 -23.826 26.053 1.00 86.12 80 ARG A C 1
ATOM 632 O O . ARG A 1 80 ? -32.887 -23.486 25.115 1.00 86.12 80 ARG A O 1
ATOM 639 N N . GLY A 1 81 ? -30.932 -23.361 26.218 1.00 82.19 81 GLY A N 1
ATOM 640 C CA . GLY A 1 81 ? -30.287 -22.386 25.337 1.00 82.19 81 GLY A CA 1
ATOM 641 C C . GLY A 1 81 ? -30.539 -20.922 25.708 1.00 82.19 81 GLY A C 1
ATOM 642 O O . GLY A 1 81 ? -30.192 -20.033 24.930 1.00 82.19 81 GLY A O 1
ATOM 643 N N . ASP A 1 82 ? -31.109 -20.645 26.883 1.00 85.06 82 ASP A N 1
ATOM 644 C CA . ASP A 1 82 ? -31.318 -19.274 27.348 1.00 85.06 82 ASP A CA 1
ATOM 645 C C . ASP A 1 82 ? -29.988 -18.674 27.812 1.00 85.06 82 ASP A C 1
ATOM 647 O O . ASP A 1 82 ? -29.259 -19.272 28.606 1.00 85.06 82 ASP A O 1
ATOM 651 N N . VAL A 1 83 ? -29.670 -17.471 27.334 1.00 83.44 83 VAL A N 1
ATOM 652 C CA . VAL A 1 83 ? -28.400 -16.792 27.614 1.00 83.44 83 VAL A CA 1
ATOM 653 C C . VAL A 1 83 ? -28.622 -15.658 28.605 1.00 83.44 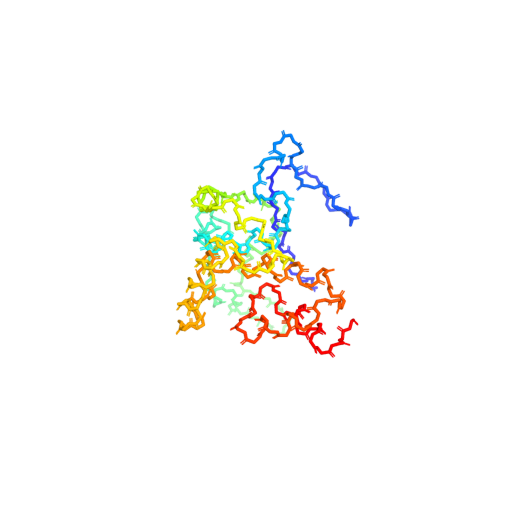83 VAL A C 1
ATOM 655 O O . VAL A 1 83 ? -29.387 -14.732 28.339 1.00 83.44 83 VAL A O 1
ATOM 658 N N . TYR A 1 84 ? -27.892 -15.681 29.719 1.00 78.00 84 TYR A N 1
ATOM 659 C CA . TYR A 1 84 ? -28.011 -14.680 30.773 1.00 78.00 84 TYR A CA 1
ATOM 660 C C . TYR A 1 84 ? -26.664 -14.052 31.142 1.00 78.00 84 TYR A C 1
ATOM 662 O O . TYR A 1 84 ? -25.580 -14.619 30.974 1.00 78.00 84 TYR A O 1
ATOM 670 N N . GLY A 1 85 ? -26.733 -12.823 31.659 1.00 73.81 85 GLY A N 1
ATOM 671 C CA . GLY A 1 85 ? -25.558 -12.055 32.076 1.00 73.81 85 GLY A CA 1
ATOM 672 C C . GLY A 1 85 ? -24.718 -11.489 30.927 1.00 73.81 85 GLY A C 1
ATOM 673 O O . GLY A 1 85 ? -23.726 -10.815 31.200 1.00 73.81 85 GLY A O 1
ATOM 674 N N . LEU A 1 86 ? -25.129 -11.717 29.675 1.00 76.75 86 LEU A N 1
ATOM 675 C CA . LEU A 1 86 ? -24.633 -11.003 28.505 1.00 76.75 86 LEU A CA 1
ATOM 676 C C . LEU A 1 86 ? -25.451 -9.716 28.342 1.00 76.75 86 LEU A C 1
ATOM 678 O O . LEU A 1 86 ? -26.616 -9.763 27.945 1.00 76.75 86 LEU A O 1
ATOM 682 N N . GLN A 1 87 ? -24.870 -8.563 28.676 1.00 68.50 87 GLN A N 1
ATOM 683 C CA . GLN A 1 87 ? -25.485 -7.291 28.299 1.00 68.50 87 GLN A CA 1
ATOM 684 C C . GLN A 1 87 ? -25.355 -7.124 26.784 1.00 68.50 87 GLN A C 1
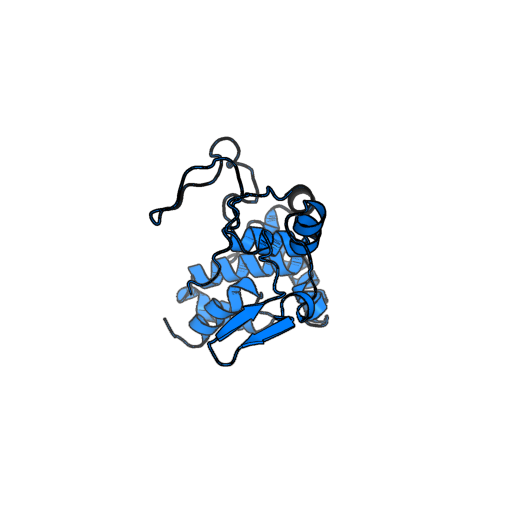ATOM 686 O O . GLN A 1 87 ? -24.271 -7.305 26.230 1.00 68.50 87 GLN A O 1
ATOM 691 N N . ARG A 1 88 ? -26.465 -6.802 26.111 1.00 65.44 88 ARG A N 1
ATOM 692 C CA . ARG A 1 88 ? -26.433 -6.437 24.693 1.00 65.44 88 ARG A CA 1
ATOM 693 C C . ARG A 1 88 ? -25.636 -5.147 24.571 1.00 65.44 88 ARG A C 1
ATOM 695 O O . ARG A 1 88 ? -26.073 -4.102 25.044 1.00 65.44 88 ARG A O 1
ATOM 702 N N . ASP A 1 89 ? -24.450 -5.252 23.992 1.00 68.69 89 ASP A N 1
ATOM 703 C CA . ASP A 1 89 ? -23.602 -4.100 23.739 1.00 68.69 89 ASP A CA 1
ATOM 704 C C . ASP A 1 89 ? -24.234 -3.287 22.603 1.00 68.69 89 ASP A C 1
ATOM 706 O O . ASP A 1 89 ? -24.452 -3.811 21.513 1.00 68.69 89 ASP A O 1
ATOM 710 N N . VAL A 1 90 ? -24.558 -2.018 22.853 1.00 65.44 90 VAL A N 1
ATOM 711 C CA . VAL A 1 90 ? -25.117 -1.106 21.840 1.00 65.44 90 VAL A CA 1
ATOM 712 C C . VAL A 1 90 ? -24.159 -0.979 20.648 1.00 65.44 90 VAL A C 1
ATOM 714 O O . VAL A 1 90 ? -24.617 -0.842 19.522 1.00 65.44 90 VAL A O 1
ATOM 717 N N . ASN A 1 91 ? -22.851 -1.185 20.860 1.00 64.69 91 ASN A N 1
ATOM 718 C CA . ASN A 1 91 ? -21.848 -1.245 19.791 1.00 64.69 91 ASN A CA 1
ATOM 719 C C . ASN A 1 91 ? -21.980 -2.493 18.880 1.00 64.69 91 ASN A C 1
ATOM 721 O O . ASN A 1 91 ? -21.181 -2.672 17.964 1.00 64.69 91 ASN A O 1
ATOM 725 N N . THR A 1 92 ? -22.918 -3.411 19.156 1.00 66.56 92 THR A N 1
ATOM 726 C CA . THR A 1 92 ? -23.260 -4.535 18.256 1.00 66.56 92 THR A CA 1
ATOM 727 C C . THR A 1 92 ? -24.402 -4.208 17.302 1.00 66.56 92 THR A C 1
ATOM 729 O O . THR A 1 92 ? -24.649 -4.981 16.375 1.00 66.56 92 THR A O 1
ATOM 732 N N . LEU A 1 93 ? -25.098 -3.089 17.523 1.00 70.62 93 LEU A N 1
ATOM 733 C CA . LEU A 1 93 ? -26.100 -2.586 16.596 1.00 70.62 93 LEU A CA 1
ATOM 734 C C . LEU A 1 93 ? -25.411 -1.935 15.397 1.00 70.62 93 LEU A C 1
ATOM 736 O O . LEU A 1 93 ? -24.271 -1.482 15.487 1.00 70.62 93 LEU A O 1
ATOM 740 N N . PHE A 1 94 ? -26.109 -1.933 14.264 1.00 68.94 94 PHE A N 1
ATOM 741 C CA . PHE A 1 94 ? -25.663 -1.196 13.092 1.00 68.94 94 PHE A CA 1
ATOM 742 C C . PHE A 1 94 ? -25.670 0.299 13.416 1.00 68.94 94 PHE A C 1
ATOM 744 O O . PHE A 1 94 ? -26.678 0.816 13.897 1.00 68.94 94 PHE A O 1
ATOM 751 N N . ASP A 1 95 ? -24.544 0.950 13.157 1.00 68.50 95 ASP A N 1
ATOM 752 C CA . ASP A 1 95 ? -24.369 2.387 13.295 1.00 68.50 95 ASP A CA 1
ATOM 753 C C . ASP A 1 95 ? -23.901 2.928 11.941 1.00 68.50 95 ASP A C 1
ATOM 755 O O . ASP A 1 95 ? -22.893 2.462 11.409 1.00 68.50 95 ASP A O 1
ATOM 759 N N . ASP A 1 96 ? -24.666 3.857 11.367 1.00 76.06 96 ASP A N 1
ATOM 760 C CA . ASP A 1 96 ? -24.440 4.433 10.029 1.00 76.06 96 ASP A CA 1
ATOM 761 C C . ASP A 1 96 ? -23.576 5.704 10.093 1.00 76.06 96 ASP A C 1
ATOM 763 O O . ASP A 1 96 ? -23.643 6.598 9.251 1.00 76.06 96 ASP A O 1
ATOM 767 N N . THR A 1 97 ? -22.788 5.846 11.159 1.00 75.75 97 THR A N 1
ATOM 768 C CA . THR A 1 97 ? -21.914 7.001 11.343 1.00 75.75 97 THR A CA 1
ATOM 769 C C . THR A 1 97 ? -20.766 6.964 10.341 1.00 75.75 97 THR A C 1
ATOM 771 O O . THR A 1 97 ? -19.862 6.131 10.443 1.00 75.75 97 THR A O 1
ATOM 774 N N . SER A 1 98 ? -20.752 7.916 9.416 1.00 72.19 98 SER A N 1
ATOM 775 C CA . SER A 1 98 ? -19.594 8.209 8.575 1.00 72.19 98 SER A CA 1
ATOM 776 C C . SER A 1 98 ? -18.593 9.091 9.326 1.00 72.19 98 SER A C 1
ATOM 778 O O . SER A 1 98 ? -18.982 10.039 10.010 1.00 72.19 98 SER A O 1
ATOM 780 N N . PHE A 1 99 ? -17.298 8.821 9.162 1.00 71.38 99 PHE A N 1
ATOM 781 C CA . PHE A 1 99 ? -16.219 9.637 9.717 1.00 71.38 99 PHE A CA 1
ATOM 782 C C . PHE A 1 99 ? -15.316 10.154 8.596 1.00 71.38 99 PHE A C 1
ATOM 784 O O . PHE A 1 99 ? -14.877 9.377 7.749 1.00 71.38 99 PHE A O 1
ATOM 791 N N . GLN A 1 100 ? -15.012 11.452 8.612 1.00 73.88 100 GLN A N 1
ATOM 792 C CA . GLN A 1 100 ? -14.161 12.086 7.608 1.00 73.88 100 GLN A CA 1
ATOM 793 C C . GLN A 1 100 ? -12.685 12.008 8.014 1.00 73.88 100 GLN A C 1
ATOM 795 O O . GLN A 1 100 ? -12.296 12.480 9.081 1.00 73.88 100 GLN A O 1
ATOM 800 N N . LEU A 1 101 ? -11.854 11.425 7.149 1.00 77.12 101 LEU A N 1
ATOM 801 C CA . LEU A 1 101 ? -10.406 11.365 7.350 1.00 77.12 101 LEU A CA 1
ATOM 802 C C . LEU A 1 101 ? -9.737 12.651 6.851 1.00 77.12 101 LEU A C 1
ATOM 804 O O . LEU A 1 101 ? -10.049 13.136 5.765 1.00 77.12 101 LEU A O 1
ATOM 808 N N . SER A 1 102 ? -8.787 13.174 7.631 1.00 81.12 102 SER A N 1
ATOM 809 C CA . SER A 1 102 ? -7.895 14.250 7.184 1.00 81.12 102 SER A CA 1
ATOM 810 C C . SER A 1 102 ? -6.928 13.719 6.128 1.00 81.12 102 SER A C 1
ATOM 812 O O . SER A 1 102 ? -6.296 12.683 6.342 1.00 81.12 102 SER A O 1
ATOM 814 N N . LEU A 1 103 ? -6.790 14.446 5.018 1.00 82.50 103 LEU A N 1
ATOM 815 C CA . LEU A 1 103 ? -5.785 14.189 3.982 1.00 82.50 103 LEU A CA 1
ATOM 816 C C . LEU A 1 103 ? -4.586 15.143 4.066 1.00 82.50 103 LEU A C 1
ATOM 818 O O . LEU A 1 103 ? -3.706 15.063 3.219 1.00 82.50 103 LEU A O 1
ATOM 822 N N . GLN A 1 104 ? -4.515 16.012 5.078 1.00 83.38 104 GLN A N 1
ATOM 823 C CA . GLN A 1 104 ? -3.489 17.058 5.172 1.00 83.38 104 GLN A CA 1
ATOM 824 C C . GLN A 1 104 ? -2.067 16.492 5.152 1.00 83.38 104 GLN A C 1
ATOM 826 O O . GLN A 1 104 ? -1.202 17.000 4.449 1.00 83.38 104 GLN A O 1
ATOM 831 N N . GLU A 1 105 ? -1.815 15.412 5.891 1.00 84.12 105 GLU A N 1
ATOM 832 C CA . GLU A 1 105 ? -0.510 14.752 5.926 1.00 84.12 105 GLU A CA 1
ATOM 833 C C . GLU A 1 105 ? -0.125 14.198 4.555 1.00 84.12 105 GLU A C 1
ATOM 835 O O . GLU A 1 105 ? 1.026 14.304 4.133 1.00 84.12 105 GLU A O 1
ATOM 840 N N . LEU A 1 106 ? -1.105 13.644 3.843 1.00 85.62 106 LEU A N 1
ATOM 841 C CA . LEU A 1 106 ? -0.908 13.124 2.503 1.00 85.62 106 LEU A CA 1
ATOM 842 C C . LEU A 1 106 ? -0.647 14.269 1.511 1.00 85.62 106 LEU A C 1
ATOM 844 O O . LEU A 1 106 ? 0.307 14.200 0.745 1.00 85.62 106 LEU A O 1
ATOM 848 N N . GLU A 1 107 ? -1.439 15.340 1.560 1.00 84.88 107 GLU A N 1
ATOM 849 C CA . GLU A 1 107 ? -1.253 16.555 0.756 1.00 84.88 107 GLU A CA 1
ATOM 850 C C . GLU A 1 107 ? 0.121 17.188 0.973 1.00 84.88 107 GLU A C 1
ATOM 852 O O . GLU A 1 107 ? 0.797 17.529 0.006 1.00 84.88 107 GLU A O 1
ATOM 857 N N . ASN A 1 108 ? 0.574 17.289 2.224 1.00 86.00 108 ASN A N 1
ATOM 858 C CA . ASN A 1 108 ? 1.900 17.806 2.550 1.00 86.00 108 ASN A CA 1
ATOM 859 C C . ASN A 1 108 ? 3.002 16.960 1.902 1.00 86.00 108 ASN A C 1
ATOM 861 O O . ASN A 1 108 ? 3.887 17.515 1.256 1.00 86.00 108 ASN A O 1
ATOM 865 N N . ARG A 1 109 ? 2.900 15.626 1.983 1.00 86.56 109 ARG A N 1
ATOM 866 C CA . ARG A 1 109 ? 3.837 14.716 1.306 1.00 86.56 109 ARG A CA 1
ATOM 867 C C . ARG A 1 109 ? 3.821 14.895 -0.209 1.00 86.56 109 ARG A C 1
ATOM 869 O O . ARG A 1 109 ? 4.875 14.913 -0.830 1.00 86.56 109 ARG A O 1
ATOM 876 N N . PHE A 1 110 ? 2.647 15.071 -0.811 1.00 83.44 110 PHE A N 1
ATOM 877 C CA . PHE A 1 110 ? 2.537 15.351 -2.243 1.00 83.44 110 PHE A CA 1
ATOM 878 C C . PHE A 1 110 ? 3.154 16.689 -2.649 1.00 83.44 110 PHE A C 1
ATOM 880 O O . PHE A 1 110 ? 3.788 16.755 -3.697 1.00 83.44 110 PHE A O 1
ATOM 887 N N . ASN A 1 111 ? 3.003 17.729 -1.829 1.00 83.12 111 ASN A N 1
ATOM 888 C CA . ASN A 1 111 ? 3.581 19.045 -2.096 1.00 83.12 111 ASN A CA 1
ATOM 889 C C . ASN A 1 111 ? 5.115 19.054 -1.985 1.00 83.12 111 ASN A C 1
ATOM 891 O O . ASN A 1 111 ? 5.766 19.894 -2.601 1.00 83.12 111 ASN A O 1
ATOM 895 N N . GLU A 1 112 ? 5.695 18.135 -1.210 1.00 85.75 112 GLU A N 1
ATOM 896 C CA . GLU A 1 112 ? 7.147 17.960 -1.088 1.00 85.75 112 GLU A CA 1
ATOM 897 C C . GLU A 1 112 ? 7.750 17.151 -2.251 1.00 85.75 112 GLU A C 1
ATOM 899 O O . GLU A 1 112 ? 8.961 17.206 -2.480 1.00 85.75 112 GLU A O 1
ATOM 904 N N . MET A 1 113 ? 6.925 16.415 -3.005 1.00 82.31 113 MET A N 1
ATOM 905 C CA . MET A 1 113 ? 7.387 15.552 -4.090 1.00 82.31 113 MET A CA 1
ATOM 906 C C . MET A 1 113 ? 7.596 16.304 -5.417 1.00 82.31 113 MET A C 1
ATOM 908 O O . MET A 1 113 ? 6.838 17.215 -5.759 1.00 82.31 113 MET A O 1
ATOM 912 N N . PRO A 1 114 ? 8.583 15.880 -6.228 1.00 79.12 114 PRO A N 1
ATOM 913 C CA . PRO A 1 114 ? 8.771 16.402 -7.577 1.00 79.12 114 PRO A CA 1
ATOM 914 C C . PRO A 1 114 ? 7.620 15.982 -8.507 1.00 79.12 114 PRO A C 1
ATOM 916 O O . PRO A 1 114 ? 7.129 14.852 -8.454 1.00 79.12 114 PRO A O 1
ATOM 919 N N . ILE A 1 115 ? 7.210 16.884 -9.403 1.00 75.38 115 ILE A N 1
ATOM 920 C CA . ILE A 1 115 ? 6.080 16.685 -10.332 1.00 75.38 115 ILE A CA 1
ATOM 921 C C . ILE A 1 115 ? 6.343 15.506 -11.280 1.00 75.38 115 ILE A C 1
ATOM 923 O O . ILE A 1 115 ? 5.427 14.774 -11.656 1.00 75.38 115 ILE A O 1
ATOM 927 N N . GLU A 1 116 ? 7.603 15.278 -11.633 1.00 77.81 116 GLU A N 1
ATOM 928 C CA . GLU A 1 116 ? 8.064 14.189 -12.492 1.00 77.81 116 GLU A CA 1
ATOM 929 C C . GLU A 1 116 ? 7.716 12.807 -11.915 1.00 77.81 116 GLU A C 1
ATOM 931 O O . GLU A 1 116 ? 7.490 11.855 -12.663 1.00 77.81 116 GLU A O 1
ATOM 936 N N . MET A 1 117 ? 7.580 12.706 -10.591 1.00 77.44 117 MET A N 1
ATOM 937 C CA . MET A 1 117 ? 7.180 11.480 -9.904 1.00 77.44 117 MET A CA 1
ATOM 938 C C . MET A 1 117 ? 5.688 11.161 -10.069 1.00 77.44 117 MET A C 1
ATOM 940 O O . MET A 1 117 ? 5.292 9.996 -10.030 1.00 77.44 117 MET A O 1
ATOM 944 N N . LEU A 1 118 ? 4.849 12.177 -10.297 1.00 72.00 118 LEU A N 1
ATOM 945 C CA . LEU A 1 118 ? 3.427 11.995 -10.610 1.00 72.00 118 LEU A CA 1
ATOM 946 C C . LEU A 1 118 ? 3.243 11.400 -12.014 1.00 72.00 118 LEU A C 1
ATOM 948 O O . LEU A 1 118 ? 2.297 10.642 -12.258 1.00 72.00 118 LEU A O 1
ATOM 952 N N . HIS A 1 119 ? 4.162 11.720 -12.933 1.00 70.69 119 HIS A N 1
ATOM 953 C CA . HIS A 1 119 ? 4.088 11.330 -14.337 1.00 70.69 119 HIS A CA 1
ATOM 954 C C . HIS A 1 119 ? 5.411 10.760 -14.896 1.00 70.69 119 HIS A C 1
ATOM 956 O O . HIS A 1 119 ? 5.929 11.295 -15.875 1.00 70.69 119 HIS A O 1
ATOM 962 N N . PRO A 1 120 ? 5.926 9.632 -14.370 1.00 70.69 120 PRO A N 1
ATOM 963 C CA . PRO A 1 120 ? 7.211 9.077 -14.784 1.00 70.69 120 PRO A CA 1
ATOM 964 C C . PRO A 1 120 ? 7.141 8.557 -16.219 1.00 70.69 120 PRO A C 1
ATOM 966 O O . PRO A 1 120 ? 6.330 7.686 -16.540 1.00 70.69 120 PRO A O 1
ATOM 969 N N . LEU A 1 121 ? 7.970 9.087 -17.110 1.00 69.06 121 LEU A N 1
ATOM 970 C CA . LEU A 1 121 ? 7.995 8.646 -18.499 1.00 69.06 121 LEU A CA 1
ATOM 971 C C . LEU A 1 121 ? 8.452 7.185 -18.556 1.00 69.06 121 LEU A C 1
ATOM 973 O O . LEU A 1 121 ? 9.491 6.809 -18.029 1.00 69.06 121 LEU A O 1
ATOM 977 N N . LEU A 1 122 ? 7.641 6.324 -19.171 1.00 69.62 122 LEU A N 1
ATOM 978 C CA . LEU A 1 122 ? 8.032 4.929 -19.353 1.00 69.62 122 LEU A CA 1
ATOM 979 C C . LEU A 1 122 ? 8.854 4.754 -20.631 1.00 69.62 122 LEU A C 1
ATOM 981 O O . LEU A 1 122 ? 9.750 3.924 -20.671 1.00 69.62 122 LEU A O 1
ATOM 985 N N . GLU A 1 123 ? 8.579 5.516 -21.680 1.00 64.81 123 GLU A N 1
ATOM 986 C CA . GLU A 1 123 ? 9.110 5.226 -23.020 1.00 64.81 123 GLU A CA 1
ATOM 987 C C . GLU A 1 123 ? 10.292 6.119 -23.429 1.00 64.81 123 GLU A C 1
ATOM 989 O O . GLU A 1 123 ? 10.780 6.020 -24.552 1.00 64.81 123 GLU A O 1
ATOM 994 N N . GLY A 1 124 ? 10.802 6.946 -22.512 1.00 59.06 124 GLY A N 1
ATOM 995 C CA . GLY A 1 124 ? 12.092 7.607 -22.680 1.00 59.06 124 GLY A CA 1
ATOM 996 C C . GLY A 1 124 ? 13.206 6.643 -22.289 1.00 59.06 124 GLY A C 1
ATOM 997 O O . GLY A 1 124 ? 13.198 6.116 -21.179 1.00 59.06 124 GLY A O 1
ATOM 998 N N . GLY A 1 125 ? 14.164 6.378 -23.182 1.00 56.09 125 GLY A N 1
ATOM 999 C CA . GLY A 1 125 ? 15.449 5.826 -22.738 1.00 56.09 125 GLY A CA 1
ATOM 1000 C C . GLY A 1 125 ? 15.976 6.759 -21.654 1.00 56.09 125 GLY A C 1
ATOM 1001 O O . GLY A 1 125 ? 15.908 7.959 -21.888 1.00 56.09 125 GLY A O 1
ATOM 1002 N N . GLY A 1 126 ? 16.360 6.218 -20.489 1.00 60.03 126 GLY A N 1
ATOM 1003 C CA . GLY A 1 126 ? 16.621 6.912 -19.212 1.00 60.03 126 GLY A CA 1
ATOM 1004 C C . GLY A 1 126 ? 17.691 8.009 -19.250 1.00 60.03 126 GLY A C 1
ATOM 1005 O O . GLY A 1 126 ? 18.686 7.968 -18.528 1.00 60.03 126 GLY A O 1
ATOM 1006 N N . ASP A 1 127 ? 17.513 8.975 -20.134 1.00 62.97 127 ASP A N 1
ATOM 1007 C CA . ASP A 1 127 ? 18.438 10.026 -20.504 1.00 62.97 127 ASP A CA 1
ATOM 1008 C C . ASP A 1 127 ? 18.148 11.288 -19.697 1.00 62.97 127 ASP A C 1
ATOM 1010 O O . ASP A 1 127 ? 19.034 12.138 -19.570 1.00 62.97 127 ASP A O 1
ATOM 1014 N N . SER A 1 128 ? 16.958 11.387 -19.090 1.00 75.88 128 SER A N 1
ATOM 1015 C CA . SER A 1 128 ? 16.645 12.472 -18.170 1.00 75.88 128 SER A CA 1
ATOM 1016 C C . SER A 1 128 ? 17.467 12.346 -16.881 1.00 75.88 128 SER A C 1
ATOM 1018 O O . SER A 1 128 ? 17.693 11.260 -16.340 1.00 75.88 128 SER A O 1
ATOM 1020 N N . GLU A 1 129 ? 17.933 13.481 -16.360 1.00 78.75 129 GLU A N 1
ATOM 1021 C CA . GLU A 1 129 ? 18.658 13.518 -15.083 1.00 78.75 129 GLU A CA 1
ATOM 1022 C C . GLU A 1 129 ? 17.777 13.068 -13.907 1.00 78.75 129 GLU A C 1
ATOM 1024 O O . GLU A 1 129 ? 18.285 12.521 -12.926 1.00 78.75 129 GLU A O 1
ATOM 1029 N N . PHE A 1 130 ? 16.459 13.271 -14.019 1.00 77.50 130 PHE A N 1
ATOM 1030 C CA . PHE A 1 130 ? 15.486 12.850 -13.019 1.00 77.50 130 PHE A CA 1
ATOM 1031 C C . PHE A 1 130 ? 15.407 11.325 -12.909 1.00 77.50 130 PHE A C 1
ATOM 1033 O O . PHE A 1 130 ? 15.548 10.797 -11.811 1.00 77.50 130 PHE A O 1
ATOM 1040 N N . GLU A 1 131 ? 15.256 10.612 -14.030 1.00 78.00 131 GLU A N 1
ATOM 1041 C CA . GLU A 1 131 ? 15.185 9.144 -14.034 1.00 78.00 131 GLU A CA 1
ATOM 1042 C C . GLU A 1 131 ? 16.467 8.524 -13.481 1.00 78.00 131 GLU A C 1
ATOM 1044 O O . GLU A 1 131 ? 16.398 7.629 -12.644 1.00 78.00 131 GLU A O 1
ATOM 1049 N N . LYS A 1 132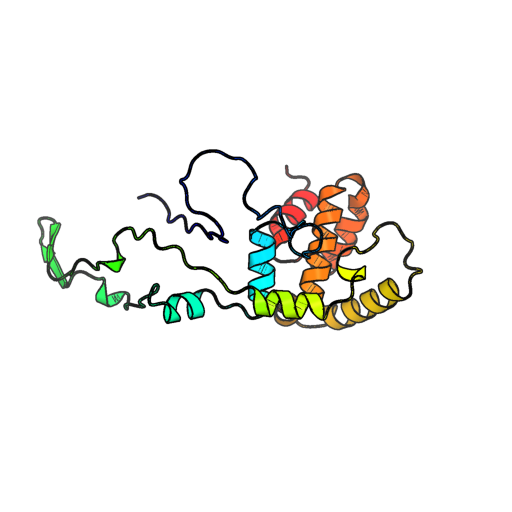 ? 17.641 9.051 -13.855 1.00 82.31 132 LYS A N 1
ATOM 1050 C CA . LYS A 1 132 ? 18.927 8.581 -13.311 1.00 82.31 132 LYS A CA 1
ATOM 1051 C C . LYS A 1 132 ? 18.997 8.751 -11.797 1.00 82.31 132 LYS A C 1
ATOM 1053 O O . LYS A 1 132 ? 19.378 7.819 -11.092 1.00 82.31 132 LYS A O 1
ATOM 1058 N N . ARG A 1 133 ? 18.599 9.923 -11.290 1.00 83.50 133 ARG A N 1
ATOM 1059 C CA . ARG A 1 133 ? 18.551 10.190 -9.848 1.00 83.50 133 ARG A CA 1
ATOM 1060 C C . ARG A 1 133 ? 17.563 9.259 -9.150 1.00 83.50 133 ARG A C 1
ATOM 1062 O O . ARG A 1 133 ? 17.901 8.697 -8.114 1.00 83.50 133 ARG A O 1
ATOM 1069 N N . GLN A 1 134 ? 16.370 9.079 -9.713 1.00 83.38 134 GLN A N 1
ATOM 1070 C CA . GLN A 1 134 ? 15.352 8.204 -9.140 1.00 83.38 134 GLN A CA 1
ATOM 1071 C C . GLN A 1 134 ? 15.827 6.748 -9.108 1.00 83.38 134 GLN A C 1
ATOM 1073 O O . GLN A 1 134 ? 15.692 6.087 -8.086 1.00 83.38 134 GLN A O 1
ATOM 1078 N N . GLU A 1 135 ? 16.460 6.259 -10.175 1.00 83.81 135 GLU A N 1
ATOM 1079 C CA . GLU A 1 135 ? 17.046 4.919 -10.206 1.00 83.81 135 GLU A CA 1
ATOM 1080 C C . GLU A 1 135 ? 18.150 4.726 -9.160 1.00 83.81 135 GLU A C 1
ATOM 1082 O O . GLU A 1 135 ? 18.291 3.637 -8.603 1.00 83.81 135 GLU A O 1
ATOM 1087 N N . GLU A 1 136 ? 18.972 5.745 -8.903 1.00 86.88 136 GLU A N 1
ATOM 1088 C CA . GLU A 1 136 ? 19.983 5.691 -7.844 1.00 86.88 136 GLU A CA 1
ATOM 1089 C C . GLU A 1 136 ? 19.349 5.624 -6.451 1.00 86.88 136 GLU A C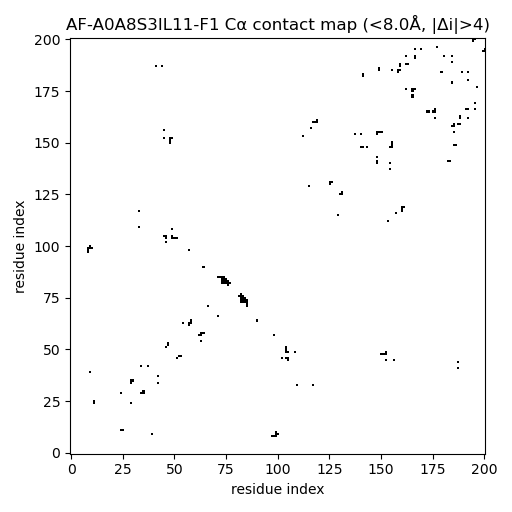 1
ATOM 1091 O O . GLU A 1 136 ? 19.771 4.801 -5.634 1.00 86.88 136 GLU A O 1
ATOM 1096 N N . LEU A 1 137 ? 18.317 6.434 -6.196 1.00 85.81 137 LEU A N 1
ATOM 1097 C CA . LEU A 1 137 ? 17.557 6.409 -4.944 1.00 85.81 137 LEU A CA 1
ATOM 1098 C C . LEU A 1 137 ? 16.879 5.050 -4.736 1.00 85.81 137 LEU A C 1
ATOM 1100 O O . LEU A 1 137 ? 17.045 4.430 -3.684 1.00 85.81 137 LEU A O 1
ATOM 1104 N N . ASP A 1 138 ? 16.212 4.533 -5.767 1.00 86.25 138 ASP A N 1
ATOM 1105 C CA . ASP A 1 138 ? 15.561 3.225 -5.739 1.00 86.25 138 ASP A CA 1
ATOM 1106 C C . ASP A 1 138 ? 16.571 2.111 -5.437 1.00 86.25 138 ASP A C 1
ATOM 1108 O O . ASP A 1 138 ? 16.314 1.274 -4.577 1.00 86.25 138 ASP A O 1
ATOM 1112 N N . LYS A 1 139 ? 17.768 2.127 -6.043 1.00 88.56 139 LYS A N 1
ATOM 1113 C CA . LYS A 1 139 ? 18.834 1.140 -5.762 1.00 88.56 139 LYS A CA 1
ATOM 1114 C C . LYS A 1 139 ? 19.317 1.170 -4.310 1.00 88.56 139 LYS A C 1
ATOM 1116 O O . LYS A 1 139 ? 19.767 0.142 -3.797 1.00 88.56 139 LYS A O 1
ATOM 1121 N N . ILE A 1 140 ? 19.290 2.331 -3.654 1.00 90.56 140 ILE A N 1
ATOM 1122 C CA . ILE A 1 140 ? 19.646 2.455 -2.232 1.00 90.56 140 ILE A CA 1
ATOM 1123 C C . ILE A 1 140 ? 18.547 1.830 -1.369 1.00 90.56 140 ILE A C 1
ATOM 1125 O O . ILE A 1 140 ? 18.853 1.064 -0.449 1.00 90.56 140 ILE A O 1
ATOM 1129 N N . ILE A 1 141 ? 17.285 2.120 -1.689 1.00 90.25 141 ILE A N 1
ATOM 1130 C CA . ILE A 1 141 ? 16.114 1.626 -0.957 1.00 90.25 141 ILE A CA 1
ATOM 1131 C C . ILE A 1 141 ? 15.929 0.118 -1.172 1.00 90.25 141 ILE A C 1
ATOM 1133 O O . ILE A 1 141 ? 15.654 -0.606 -0.223 1.00 90.25 141 ILE A O 1
ATOM 1137 N N . GLU A 1 142 ? 16.190 -0.399 -2.373 1.00 89.50 142 GLU A N 1
ATOM 1138 C CA . GLU A 1 142 ? 16.138 -1.828 -2.715 1.00 89.50 142 GLU A CA 1
ATOM 1139 C C . GLU A 1 142 ? 17.040 -2.706 -1.834 1.00 89.50 142 GLU A C 1
ATOM 1141 O O . GLU A 1 142 ? 16.736 -3.877 -1.612 1.00 89.50 142 GLU A O 1
ATOM 1146 N N . ARG A 1 143 ? 18.132 -2.148 -1.297 1.00 91.50 143 ARG A N 1
ATOM 1147 C CA . ARG A 1 143 ? 19.045 -2.852 -0.378 1.00 91.50 143 ARG A CA 1
ATOM 1148 C C . ARG A 1 143 ? 18.527 -2.906 1.059 1.00 91.50 143 ARG A C 1
ATOM 1150 O O . ARG A 1 143 ? 19.105 -3.616 1.882 1.00 91.50 143 ARG A O 1
ATOM 1157 N N . GLN A 1 144 ? 17.480 -2.147 1.374 1.00 94.12 144 GLN A N 1
ATOM 1158 C CA . GLN A 1 144 ? 16.881 -2.115 2.700 1.00 94.12 144 GLN A CA 1
ATO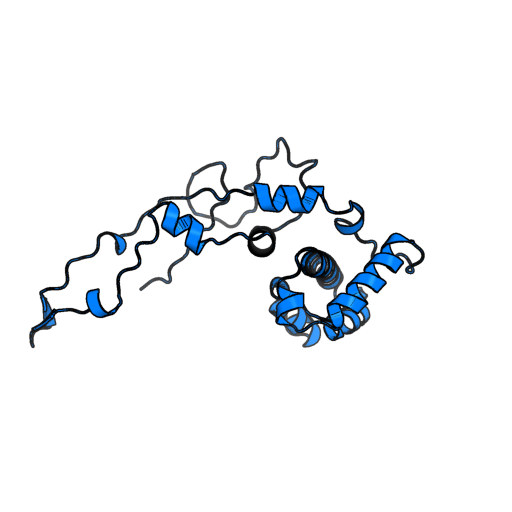M 1159 C C . GLN A 1 144 ? 15.978 -3.338 2.930 1.00 94.12 144 GLN A C 1
ATOM 1161 O O . GLN A 1 144 ? 15.443 -3.923 1.980 1.00 94.12 144 GLN A O 1
ATOM 1166 N N . PRO A 1 145 ? 15.757 -3.735 4.196 1.00 94.50 145 PRO A N 1
ATOM 1167 C CA . PRO A 1 145 ? 14.800 -4.784 4.530 1.00 94.50 145 PRO A CA 1
ATOM 1168 C C . PRO A 1 145 ? 13.407 -4.492 3.961 1.00 94.50 145 PRO A C 1
ATOM 1170 O O . PRO A 1 145 ? 12.990 -3.338 3.886 1.00 94.50 145 PRO A O 1
ATOM 1173 N N . LEU A 1 146 ? 12.652 -5.544 3.629 1.00 91.38 146 LEU A N 1
ATOM 1174 C CA . LEU A 1 146 ? 11.301 -5.424 3.061 1.00 91.38 146 LEU A CA 1
ATOM 1175 C C . LEU A 1 146 ? 10.399 -4.486 3.876 1.00 91.38 146 LEU A C 1
ATOM 1177 O O . LEU A 1 146 ? 9.747 -3.629 3.299 1.00 91.38 146 LEU A O 1
ATOM 1181 N N . ALA A 1 147 ? 10.431 -4.593 5.207 1.00 92.56 147 ALA A N 1
ATOM 1182 C CA . ALA A 1 147 ? 9.630 -3.744 6.086 1.00 92.56 147 ALA A CA 1
ATOM 1183 C C . ALA A 1 147 ? 9.960 -2.247 5.958 1.00 92.56 147 ALA A C 1
ATOM 1185 O O . ALA A 1 147 ? 9.086 -1.419 6.174 1.00 92.56 147 ALA A O 1
ATOM 1186 N N . VAL A 1 148 ? 11.199 -1.883 5.617 1.00 93.00 148 VAL A N 1
ATOM 1187 C CA . VAL A 1 148 ? 11.563 -0.481 5.359 1.00 93.00 148 VAL A CA 1
ATOM 1188 C C . VAL A 1 148 ? 11.009 -0.058 4.005 1.00 93.00 148 VAL A C 1
ATOM 1190 O O . VAL A 1 148 ? 10.319 0.949 3.922 1.00 93.00 148 VAL A O 1
ATOM 1193 N N . ARG A 1 149 ? 11.226 -0.874 2.966 1.00 94.00 149 ARG A N 1
ATOM 1194 C CA . ARG A 1 149 ? 10.749 -0.591 1.603 1.00 94.00 149 ARG A CA 1
ATOM 1195 C C . ARG A 1 149 ? 9.235 -0.433 1.534 1.00 94.00 149 ARG A C 1
ATOM 1197 O O . ARG A 1 149 ? 8.753 0.469 0.866 1.00 94.00 149 ARG A O 1
ATOM 1204 N N . GLU A 1 150 ? 8.483 -1.290 2.222 1.00 93.19 150 GLU A N 1
ATOM 1205 C CA . GLU A 1 150 ? 7.014 -1.256 2.241 1.00 93.19 150 GLU A CA 1
ATOM 1206 C C . GLU A 1 150 ? 6.431 -0.057 2.997 1.00 93.19 150 GLU A C 1
ATOM 1208 O O . GLU A 1 150 ? 5.257 0.240 2.796 1.00 93.19 150 GLU A O 1
ATOM 1213 N N . ASN A 1 151 ? 7.220 0.604 3.851 1.00 92.44 151 ASN A N 1
ATOM 1214 C CA . ASN A 1 151 ? 6.802 1.774 4.630 1.00 92.44 151 ASN A CA 1
ATOM 1215 C C . ASN A 1 151 ? 7.397 3.093 4.106 1.00 92.44 151 ASN A C 1
ATOM 1217 O O . ASN A 1 151 ? 7.093 4.151 4.651 1.00 92.44 151 ASN A O 1
ATOM 1221 N N . ASP A 1 152 ? 8.243 3.041 3.079 1.00 92.94 152 ASP A N 1
ATOM 1222 C CA . ASP A 1 152 ? 8.813 4.222 2.436 1.00 92.94 152 ASP A CA 1
ATOM 1223 C C . ASP A 1 152 ? 7.785 4.820 1.465 1.00 92.94 152 ASP A C 1
ATOM 1225 O O . ASP A 1 152 ? 7.332 4.152 0.531 1.00 92.94 152 ASP A O 1
ATOM 1229 N N . PHE A 1 153 ? 7.361 6.057 1.730 1.00 92.00 153 PHE A N 1
ATOM 1230 C CA . PHE A 1 153 ? 6.262 6.689 1.006 1.00 92.00 153 PHE A CA 1
ATOM 1231 C C . PHE A 1 153 ? 6.629 6.934 -0.457 1.00 92.00 153 PHE A C 1
ATOM 1233 O O . PHE A 1 153 ? 5.896 6.519 -1.355 1.00 92.00 153 PHE A O 1
ATOM 1240 N N . GLU A 1 154 ? 7.766 7.579 -0.694 1.00 90.31 154 GLU A N 1
ATOM 1241 C CA . GLU A 1 154 ? 8.235 7.959 -2.016 1.00 90.31 154 GLU A CA 1
ATOM 1242 C C . GLU A 1 154 ? 8.511 6.706 -2.858 1.00 90.31 154 GLU A C 1
ATOM 1244 O O . GLU A 1 154 ? 7.992 6.561 -3.967 1.00 90.31 154 GLU A O 1
ATOM 1249 N N . TYR A 1 155 ? 9.233 5.729 -2.313 1.00 91.44 155 TYR A N 1
ATOM 1250 C CA . TYR A 1 155 ? 9.485 4.475 -3.013 1.00 91.44 155 TYR A CA 1
ATOM 1251 C C . TYR A 1 155 ? 8.179 3.765 -3.379 1.00 91.44 155 TYR A C 1
ATOM 1253 O O . TYR A 1 155 ? 7.963 3.440 -4.548 1.00 91.44 155 TYR A O 1
ATOM 1261 N N . GLN A 1 156 ? 7.262 3.568 -2.425 1.00 92.75 156 GLN A N 1
ATOM 1262 C CA . GLN A 1 156 ? 5.995 2.890 -2.712 1.00 92.75 156 GLN A CA 1
ATOM 1263 C C . GLN A 1 156 ? 5.117 3.674 -3.685 1.00 92.75 156 GLN A C 1
ATOM 1265 O O . GLN A 1 156 ? 4.449 3.063 -4.520 1.00 92.75 156 GLN A O 1
ATOM 1270 N N . PHE A 1 157 ? 5.138 5.004 -3.638 1.00 91.00 157 PHE A N 1
ATOM 1271 C CA . PHE A 1 157 ? 4.430 5.843 -4.595 1.00 91.00 157 PHE A CA 1
ATOM 1272 C C . PHE A 1 157 ? 4.980 5.676 -6.019 1.00 91.00 157 PHE A C 1
ATOM 1274 O O . PHE A 1 157 ? 4.203 5.476 -6.959 1.00 91.00 157 PHE A O 1
ATOM 1281 N N . HIS A 1 158 ? 6.308 5.674 -6.176 1.00 89.69 158 HIS A N 1
ATOM 1282 C CA . HIS A 1 158 ? 6.960 5.400 -7.456 1.00 89.69 158 HIS A CA 1
ATOM 1283 C C . HIS A 1 158 ? 6.584 4.006 -7.983 1.00 89.69 158 HIS A C 1
ATOM 1285 O O . HIS A 1 158 ? 6.120 3.873 -9.120 1.00 89.69 158 HIS A O 1
ATOM 1291 N N . ARG A 1 159 ? 6.692 2.965 -7.139 1.00 91.62 159 ARG A N 1
ATOM 1292 C CA . ARG A 1 159 ? 6.295 1.593 -7.502 1.00 91.62 159 ARG A CA 1
ATOM 1293 C C . ARG A 1 159 ? 4.818 1.518 -7.890 1.00 91.62 159 ARG A C 1
ATOM 1295 O O . ARG A 1 159 ? 4.487 0.855 -8.869 1.00 91.62 159 ARG A O 1
ATOM 1302 N N . LEU A 1 160 ? 3.933 2.198 -7.161 1.00 91.56 160 LEU A N 1
AT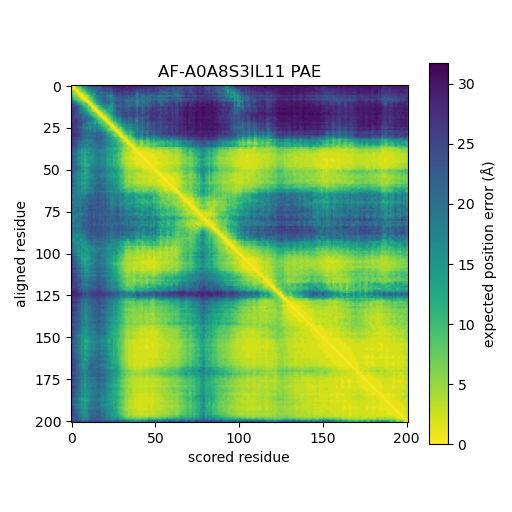OM 1303 C CA . LEU A 1 160 ? 2.497 2.228 -7.441 1.00 91.56 160 LEU A CA 1
ATOM 1304 C C . LEU A 1 160 ? 2.234 2.739 -8.861 1.00 91.56 160 LEU A C 1
ATOM 1306 O O . LEU A 1 160 ? 1.585 2.047 -9.642 1.00 91.56 160 LEU A O 1
ATOM 1310 N N . ILE A 1 161 ? 2.781 3.896 -9.228 1.00 88.81 161 ILE A N 1
ATOM 1311 C CA . ILE A 1 161 ? 2.596 4.443 -10.578 1.00 88.81 161 ILE A CA 1
ATOM 1312 C C . ILE A 1 161 ? 3.180 3.538 -11.657 1.00 88.81 161 ILE A C 1
ATOM 1314 O O . ILE A 1 161 ? 2.566 3.329 -12.706 1.00 88.81 161 ILE A O 1
ATOM 1318 N N . LEU A 1 162 ? 4.376 3.011 -11.412 1.00 89.44 162 LEU A N 1
ATOM 1319 C CA . LEU A 1 162 ? 5.055 2.149 -12.362 1.00 89.44 162 LEU A CA 1
ATOM 1320 C C . LEU A 1 162 ? 4.214 0.904 -12.669 1.00 89.44 162 LEU A C 1
ATOM 1322 O O . LEU A 1 162 ? 3.966 0.606 -13.836 1.00 89.44 162 LEU A O 1
ATOM 1326 N N . PHE A 1 163 ? 3.726 0.204 -11.642 1.00 92.00 163 PHE A N 1
ATOM 1327 C CA . PHE A 1 163 ? 2.919 -1.001 -11.834 1.00 92.00 163 PHE A CA 1
ATOM 1328 C C . PHE A 1 163 ? 1.526 -0.717 -12.380 1.00 92.00 163 PHE A C 1
ATOM 1330 O O . PHE A 1 163 ? 1.050 -1.502 -13.193 1.00 92.00 163 PHE A O 1
ATOM 1337 N N . GLU A 1 164 ? 0.900 0.400 -12.008 1.00 90.44 164 GLU A N 1
ATOM 1338 C CA . GLU A 1 164 ? -0.364 0.834 -12.611 1.00 90.44 164 GLU A CA 1
ATOM 1339 C C . GLU A 1 164 ? -0.248 0.893 -14.137 1.00 90.44 164 GLU A C 1
ATOM 1341 O O . GLU A 1 164 ? -1.044 0.302 -14.867 1.00 90.44 164 GLU A O 1
ATOM 1346 N N . ARG A 1 165 ? 0.812 1.542 -14.623 1.00 89.00 165 ARG A N 1
ATOM 1347 C CA . ARG A 1 165 ? 1.057 1.706 -16.054 1.00 89.00 165 ARG A CA 1
ATOM 1348 C C . ARG A 1 165 ? 1.494 0.412 -16.734 1.00 89.00 165 ARG A C 1
ATOM 1350 O O . ARG A 1 165 ? 1.022 0.138 -17.830 1.00 89.00 165 ARG A O 1
ATOM 1357 N N . LEU A 1 166 ? 2.358 -0.386 -16.099 1.00 90.56 166 LEU A N 1
ATOM 1358 C CA . LEU A 1 166 ? 2.810 -1.672 -16.649 1.00 90.56 166 LEU A CA 1
ATOM 1359 C C . LEU A 1 166 ? 1.674 -2.693 -16.764 1.00 90.56 166 LEU A C 1
ATOM 1361 O O . LEU A 1 166 ? 1.656 -3.491 -17.697 1.00 90.56 166 LEU A O 1
ATOM 1365 N N . LEU A 1 167 ? 0.733 -2.685 -15.817 1.00 91.44 167 LEU A N 1
ATOM 1366 C CA . LEU A 1 167 ? -0.453 -3.535 -15.875 1.00 91.44 167 LEU A CA 1
ATOM 1367 C C . LEU A 1 167 ? -1.431 -3.032 -16.939 1.00 91.44 167 LEU A C 1
ATOM 1369 O O . LEU A 1 167 ? -1.960 -3.841 -17.694 1.00 91.44 167 LEU A O 1
ATOM 1373 N N . ALA A 1 168 ? -1.615 -1.714 -17.059 1.00 90.00 168 ALA A N 1
ATOM 1374 C CA . ALA A 1 168 ? -2.437 -1.125 -18.117 1.00 90.00 168 ALA A CA 1
ATOM 1375 C C . ALA A 1 168 ? -1.868 -1.369 -19.529 1.00 90.00 168 ALA A C 1
ATOM 1377 O O . ALA A 1 168 ? -2.629 -1.468 -20.488 1.00 90.00 168 ALA A O 1
ATOM 1378 N N . SER A 1 169 ? -0.543 -1.480 -19.664 1.00 89.19 169 SER A N 1
ATOM 1379 C CA . SER A 1 169 ? 0.143 -1.767 -20.930 1.00 89.19 169 SER A CA 1
ATOM 1380 C C . SER A 1 169 ? 0.408 -3.260 -21.168 1.00 89.19 169 SER A C 1
ATOM 1382 O O . SER A 1 169 ? 0.972 -3.628 -22.204 1.00 89.19 169 SER A O 1
ATOM 1384 N N . TYR A 1 170 ? 0.013 -4.145 -20.248 1.00 87.56 170 TYR A N 1
ATOM 1385 C CA . TYR A 1 170 ? 0.087 -5.589 -20.456 1.00 87.56 170 TYR A CA 1
ATOM 1386 C C . TYR A 1 170 ? -0.857 -5.999 -21.606 1.00 87.56 170 TYR A C 1
ATOM 1388 O O . TYR A 1 170 ? -1.993 -5.529 -21.651 1.00 87.56 170 TYR A O 1
ATOM 1396 N N . PRO A 1 171 ? -0.440 -6.869 -22.549 1.00 91.94 171 PRO A N 1
ATOM 1397 C CA . PRO A 1 171 ? 0.781 -7.684 -22.556 1.00 91.94 171 PRO A CA 1
ATOM 1398 C C . PRO A 1 171 ? 1.998 -7.047 -23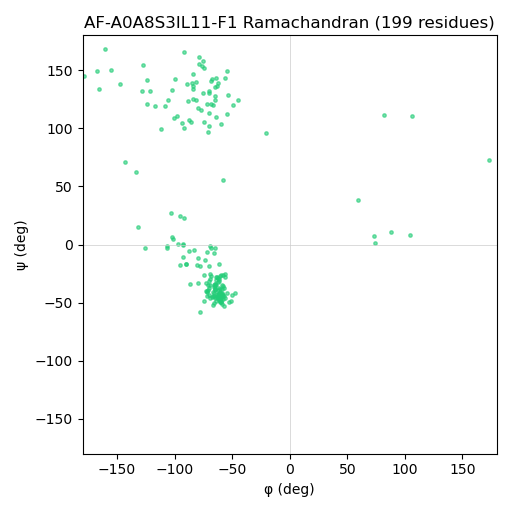.255 1.00 91.94 171 PRO A C 1
ATOM 1400 O O . PRO A 1 171 ? 3.058 -7.668 -23.308 1.00 91.94 171 PRO A O 1
ATOM 1403 N N . TYR A 1 172 ? 1.889 -5.831 -23.794 1.00 90.81 172 TYR A N 1
ATOM 1404 C CA . TYR A 1 172 ? 2.925 -5.223 -24.639 1.00 90.81 172 TYR A CA 1
ATOM 1405 C C . TYR A 1 172 ? 4.237 -4.933 -23.895 1.00 90.81 172 TYR A C 1
ATOM 1407 O O . TYR A 1 172 ? 5.312 -5.099 -24.465 1.00 90.81 172 TYR A O 1
ATOM 1415 N N . GLN A 1 173 ? 4.171 -4.554 -22.613 1.00 88.81 173 GLN A N 1
ATOM 1416 C CA . GLN A 1 173 ? 5.353 -4.296 -21.771 1.00 88.81 173 GLN A CA 1
ATOM 1417 C C . GLN A 1 173 ? 5.659 -5.438 -20.786 1.00 88.81 173 GLN A C 1
ATOM 1419 O O . GLN A 1 173 ? 6.270 -5.227 -19.736 1.00 88.81 173 GLN A O 1
ATOM 1424 N N . LYS A 1 174 ? 5.264 -6.673 -21.120 1.00 91.81 174 LYS A N 1
ATOM 1425 C CA . LYS A 1 174 ? 5.419 -7.853 -20.256 1.00 91.81 174 LYS A CA 1
ATOM 1426 C C . LYS A 1 174 ? 6.863 -8.089 -19.779 1.00 91.81 174 LYS A C 1
ATOM 1428 O O . LYS A 1 174 ? 7.074 -8.334 -18.595 1.00 91.81 174 LYS A O 1
ATOM 1433 N N . GLU A 1 175 ? 7.866 -7.930 -20.642 1.00 92.19 175 GLU A N 1
ATOM 1434 C CA . GLU A 1 175 ? 9.288 -8.064 -20.260 1.00 92.19 175 GLU A CA 1
ATOM 1435 C C . GLU A 1 175 ? 9.718 -7.052 -19.187 1.00 92.19 175 GLU A C 1
ATOM 1437 O O . GLU A 1 175 ? 10.458 -7.371 -18.247 1.00 92.19 175 GLU A O 1
ATOM 1442 N N . ARG A 1 176 ? 9.210 -5.820 -19.285 1.00 91.12 176 ARG A N 1
ATOM 1443 C CA . ARG A 1 176 ? 9.475 -4.789 -18.283 1.00 91.12 176 ARG A CA 1
ATOM 1444 C C . ARG A 1 176 ? 8.743 -5.085 -16.981 1.00 91.12 176 ARG A C 1
ATOM 1446 O O . ARG A 1 176 ? 9.342 -4.929 -15.922 1.00 91.12 176 ARG A O 1
ATOM 1453 N N . LEU A 1 177 ? 7.509 -5.588 -17.051 1.00 93.31 177 LEU A N 1
ATOM 1454 C CA . LEU A 1 177 ? 6.776 -6.059 -15.875 1.00 93.31 177 LEU A CA 1
ATOM 1455 C C . LEU A 1 177 ? 7.567 -7.137 -15.118 1.00 93.31 177 LEU A C 1
ATOM 1457 O O . LEU A 1 177 ? 7.722 -7.015 -13.906 1.00 93.31 177 LEU A O 1
ATOM 1461 N N . TYR A 1 178 ? 8.138 -8.136 -15.805 1.00 94.31 178 TYR A N 1
ATOM 1462 C CA . TYR A 1 178 ? 9.007 -9.137 -15.166 1.00 94.31 178 TYR A CA 1
ATOM 1463 C C . TYR A 1 178 ? 10.249 -8.515 -14.527 1.00 94.31 178 TYR A C 1
ATOM 1465 O O . TYR A 1 178 ? 10.619 -8.875 -13.408 1.00 94.31 178 TYR A O 1
ATOM 1473 N N . THR A 1 179 ? 10.908 -7.600 -15.238 1.00 93.38 179 THR A N 1
ATOM 1474 C CA . THR A 1 179 ? 12.134 -6.945 -14.763 1.00 93.38 179 THR A CA 1
ATOM 1475 C C . THR A 1 179 ? 11.875 -6.146 -13.490 1.00 93.38 179 THR A C 1
ATOM 1477 O O . THR A 1 179 ? 12.614 -6.276 -12.516 1.00 93.38 179 THR A O 1
ATOM 1480 N N . GLU A 1 180 ? 10.790 -5.376 -13.463 1.00 92.44 180 GLU A N 1
ATOM 1481 C CA . GLU A 1 180 ? 10.414 -4.585 -12.299 1.00 92.44 180 GLU A CA 1
ATOM 1482 C C . GLU A 1 180 ? 9.891 -5.465 -11.159 1.00 92.44 180 GLU A C 1
ATOM 1484 O O . GLU A 1 180 ? 10.294 -5.267 -10.014 1.00 92.44 180 GLU A O 1
ATOM 1489 N N . ALA A 1 181 ? 9.094 -6.498 -11.444 1.00 94.88 181 ALA A N 1
ATOM 1490 C CA . ALA A 1 181 ? 8.603 -7.442 -10.438 1.00 94.88 181 ALA A CA 1
ATOM 1491 C C . ALA A 1 181 ? 9.719 -8.201 -9.701 1.00 94.88 181 ALA A C 1
ATOM 1493 O O . ALA A 1 181 ? 9.534 -8.581 -8.546 1.00 94.88 181 ALA A O 1
ATOM 1494 N N . ARG A 1 182 ? 10.888 -8.397 -10.329 1.00 92.94 182 ARG A N 1
ATOM 1495 C CA . ARG A 1 182 ? 12.067 -8.983 -9.666 1.00 92.94 182 ARG A CA 1
ATOM 1496 C C . ARG A 1 182 ? 12.672 -8.079 -8.590 1.00 92.94 182 ARG A C 1
ATOM 1498 O O . ARG A 1 182 ? 13.301 -8.606 -7.678 1.00 92.94 182 ARG A O 1
ATOM 1505 N N . LYS A 1 183 ? 12.517 -6.756 -8.704 1.00 91.81 183 LYS A N 1
ATOM 1506 C CA . LYS A 1 183 ? 13.043 -5.789 -7.727 1.00 91.81 183 LYS A CA 1
ATOM 1507 C C . LYS A 1 183 ? 12.151 -5.735 -6.489 1.00 91.81 183 LYS A C 1
ATOM 1509 O O . LYS A 1 183 ? 12.592 -5.994 -5.368 1.00 91.81 183 LYS A O 1
ATOM 1514 N N . ASP A 1 184 ? 10.881 -5.411 -6.707 1.00 93.69 184 ASP A N 1
ATOM 1515 C CA . ASP A 1 184 ? 9.857 -5.380 -5.666 1.00 93.69 184 ASP A CA 1
ATOM 1516 C C . ASP A 1 184 ? 8.459 -5.284 -6.275 1.00 93.69 184 ASP A C 1
ATOM 1518 O O . ASP A 1 184 ? 8.280 -4.654 -7.316 1.00 93.69 184 ASP A O 1
ATOM 1522 N N . ILE A 1 185 ? 7.448 -5.842 -5.614 1.00 94.50 185 ILE A N 1
ATOM 1523 C CA . ILE A 1 185 ? 6.049 -5.666 -6.024 1.00 94.50 185 ILE A CA 1
ATOM 1524 C C . ILE A 1 185 ? 5.313 -4.937 -4.896 1.00 94.50 185 ILE A C 1
ATOM 1526 O O . ILE A 1 185 ? 5.220 -5.500 -3.792 1.00 94.50 185 ILE A O 1
ATOM 1530 N N . PRO A 1 186 ? 4.757 -3.733 -5.151 1.00 93.69 186 PRO A N 1
ATOM 1531 C CA . PRO A 1 186 ? 4.076 -2.959 -4.126 1.00 93.69 186 PRO A CA 1
ATOM 1532 C C . PRO A 1 186 ? 2.859 -3.741 -3.611 1.00 93.69 186 PRO A C 1
ATOM 1534 O O . PRO A 1 186 ? 2.146 -4.355 -4.418 1.00 93.69 186 PRO A O 1
ATOM 1537 N N . PRO A 1 187 ? 2.591 -3.733 -2.289 1.00 93.38 187 PRO A N 1
ATOM 1538 C CA . PRO A 1 187 ? 1.530 -4.524 -1.668 1.00 93.38 187 PRO A CA 1
ATOM 1539 C C . PRO A 1 187 ? 0.176 -4.433 -2.378 1.00 93.38 187 PRO A C 1
ATOM 1541 O O . PRO A 1 187 ? -0.470 -5.459 -2.583 1.00 93.38 187 PRO A O 1
ATOM 1544 N N . ILE A 1 188 ? -0.214 -3.227 -2.807 1.00 91.62 188 ILE A N 1
ATOM 1545 C CA . ILE A 1 188 ? -1.508 -2.964 -3.449 1.00 91.62 188 ILE A CA 1
ATOM 1546 C C . ILE A 1 188 ? -1.684 -3.685 -4.798 1.00 91.62 188 ILE A C 1
ATOM 1548 O O . ILE A 1 188 ? -2.805 -4.035 -5.156 1.00 91.62 188 ILE A O 1
ATOM 1552 N N . TYR A 1 189 ? -0.596 -3.973 -5.522 1.00 94.50 189 TYR A N 1
ATOM 1553 C CA . TYR A 1 189 ? -0.656 -4.600 -6.848 1.00 94.50 189 TYR A CA 1
ATOM 1554 C C . TYR A 1 189 ? -0.236 -6.067 -6.888 1.00 94.50 189 TYR A C 1
ATOM 1556 O O . TYR A 1 189 ? -0.314 -6.679 -7.950 1.00 94.50 189 TYR A O 1
ATOM 1564 N N . ARG A 1 190 ? 0.176 -6.671 -5.765 1.00 94.75 190 ARG A N 1
ATOM 1565 C CA . ARG A 1 190 ? 0.700 -8.053 -5.751 1.00 94.75 190 ARG A CA 1
ATOM 1566 C C . ARG A 1 190 ? -0.202 -9.057 -6.440 1.00 94.75 190 ARG A C 1
ATOM 1568 O O . ARG A 1 190 ? 0.282 -9.816 -7.271 1.00 94.75 190 ARG A O 1
ATOM 1575 N N . ALA A 1 191 ? -1.493 -9.034 -6.120 1.00 94.38 191 ALA A N 1
ATOM 1576 C CA . ALA A 1 191 ? -2.457 -9.958 -6.704 1.00 94.38 191 ALA A CA 1
ATOM 1577 C C . ALA A 1 191 ? -2.529 -9.809 -8.233 1.00 94.38 191 ALA A C 1
ATOM 1579 O O . ALA A 1 191 ? -2.388 -10.794 -8.951 1.00 94.38 191 ALA A O 1
ATOM 1580 N N . PHE A 1 192 ? -2.668 -8.575 -8.726 1.00 94.19 192 PHE A N 1
ATOM 1581 C CA . PHE A 1 192 ? -2.766 -8.281 -10.157 1.00 94.19 192 PHE A CA 1
ATOM 1582 C C . PHE A 1 192 ? -1.476 -8.615 -10.911 1.00 94.19 192 PHE A C 1
ATOM 1584 O O . PHE A 1 192 ? -1.515 -9.214 -11.982 1.00 94.19 192 PHE A O 1
ATOM 1591 N N . VAL A 1 193 ? -0.320 -8.285 -10.331 1.00 95.25 193 VAL A N 1
ATOM 1592 C CA . VAL A 1 193 ? 0.984 -8.604 -10.919 1.00 95.25 193 VAL A CA 1
ATOM 1593 C C . VAL A 1 193 ? 1.190 -10.110 -10.962 1.00 95.25 193 VAL A C 1
ATOM 1595 O O . VAL A 1 193 ? 1.574 -10.630 -12.000 1.00 95.25 193 VAL A O 1
ATOM 1598 N N . TRP A 1 194 ? 0.898 -10.839 -9.885 1.00 95.25 194 TRP A N 1
ATOM 1599 C CA . TRP A 1 194 ? 1.013 -12.299 -9.885 1.00 95.25 194 TRP A CA 1
ATOM 1600 C C . TRP A 1 194 ? 0.091 -12.951 -10.913 1.00 95.25 194 TRP A C 1
ATOM 1602 O O . TRP A 1 194 ? 0.541 -13.842 -11.627 1.00 95.25 194 TRP A O 1
ATOM 1612 N N . ALA A 1 195 ? -1.149 -12.479 -11.043 1.00 95.00 195 ALA A N 1
ATOM 1613 C CA . ALA A 1 195 ? -2.068 -12.943 -12.078 1.00 95.00 195 ALA A CA 1
ATOM 1614 C C . ALA A 1 195 ? -1.483 -12.733 -13.489 1.00 95.00 195 ALA A C 1
ATOM 1616 O O . ALA A 1 195 ? -1.416 -13.675 -14.278 1.00 95.00 195 ALA A O 1
ATOM 1617 N N . ALA A 1 196 ? -0.941 -11.542 -13.769 1.00 93.81 196 ALA A N 1
ATOM 1618 C CA . ALA A 1 196 ? -0.304 -11.224 -15.048 1.00 93.81 196 ALA A CA 1
ATOM 1619 C C . ALA A 1 196 ? 0.973 -12.047 -15.324 1.00 93.81 196 ALA A C 1
ATOM 1621 O O . ALA A 1 196 ? 1.214 -12.452 -16.464 1.00 93.81 196 ALA A O 1
ATOM 1622 N N . LEU A 1 197 ? 1.787 -12.310 -14.292 1.00 93.06 197 LEU A N 1
ATOM 1623 C CA . LEU A 1 197 ? 3.009 -13.122 -14.388 1.00 93.06 197 LEU A CA 1
ATOM 1624 C C . LEU A 1 197 ? 2.704 -14.604 -14.642 1.00 93.06 197 LEU A C 1
ATOM 1626 O O . LEU A 1 197 ? 3.487 -15.265 -15.326 1.00 93.06 197 LEU A O 1
ATOM 1630 N N . LEU A 1 198 ? 1.601 -15.105 -14.077 1.00 93.75 198 LEU A N 1
ATOM 1631 C CA . LEU A 1 198 ? 1.123 -16.482 -14.223 1.00 93.75 198 LEU A CA 1
ATOM 1632 C C . LEU A 1 198 ? 0.217 -16.683 -15.447 1.00 93.75 198 LEU A C 1
ATOM 1634 O O . LEU A 1 198 ? -0.149 -17.820 -15.728 1.00 93.75 198 LEU A O 1
ATOM 1638 N N . GLU A 1 199 ? -0.133 -15.606 -16.155 1.00 90.81 199 GLU A N 1
ATOM 1639 C CA . GLU A 1 199 ? -1.053 -15.615 -17.303 1.00 90.81 199 GLU A CA 1
ATOM 1640 C C . GLU A 1 199 ? -2.454 -16.145 -16.947 1.00 90.81 199 GLU A C 1
ATOM 1642 O O . GLU A 1 199 ? -3.089 -16.857 -17.723 1.00 90.81 199 GLU A O 1
ATOM 1647 N N . ILE A 1 200 ? -2.941 -15.791 -15.754 1.00 87.88 200 ILE A N 1
ATOM 1648 C CA . ILE A 1 200 ? -4.270 -16.168 -15.262 1.00 87.88 200 ILE A CA 1
ATOM 1649 C C . ILE A 1 200 ? -5.150 -14.914 -15.273 1.00 87.88 200 ILE A C 1
ATOM 1651 O O . ILE A 1 200 ? -4.824 -13.936 -14.600 1.00 87.88 200 ILE A O 1
ATOM 1655 N N . SER A 1 201 ? -6.240 -14.944 -16.047 1.00 64.38 201 SER A N 1
ATOM 1656 C CA . SER A 1 201 ? -7.240 -13.868 -16.169 1.00 64.38 201 SER A CA 1
ATOM 1657 C C . SER A 1 201 ? -8.532 -14.197 -15.439 1.00 64.38 201 SER A C 1
ATOM 1659 O O . SER A 1 201 ? -9.024 -15.328 -15.668 1.00 64.38 201 SER A O 1
#

Foldseek 3Di:
DDDDDDDQDQDDDDDDDDDDDDDGDPPPPLPPDLCNPDDPVRLVLLCVLLVDDPVVVCVVVVLDDDDDPVLQDFPDADPVGDTPPRDDDPNPDDDPDHDHDDCVSVVVVVVPDDPCLSPPDPPDPQPDPVSVVVVVVLVVLLPDPPVSQQSNNSNLSSLVVVVVVCLVCPPVNVVVLVVSVVSDHHPVCVVVSVCSVVVHD

Mean predicted aligned error: 12.02 Å